Protein AF-A0A059X241-F1 (afdb_monomer)

Radius of gyration: 16.73 Å; Cα contacts (8 Å, |Δi|>4): 391; chains: 1; bounding box: 43×37×48 Å

Sequence (185 aa):
MFAQRPAVCEQPNTYVIDKLKPSVYLEFEQFGKADGWGSAKLGEVSQKPRIQKGKDVWLRLYNNSCWDIKFRTLSGYTHLVADPANPGGRKLAFDIPDGSGANIVYTAEEQDGKTVPWGGDSFSSSYLPSGRSLVFPVYREHLEKDRSIYVSFHYGWEEDKFSNNLAPDHHSFFWGYRLEEVKNK

pLDDT: mean 78.26, std 17.37, range [31.31, 97.5]

Foldseek 3Di:
DDDDDPVLQVDPPQALVDPVDDQKAKDWQDAADPPDAWPKFFAAPPDRDDGHHDGWTKMKIWRSGSFKKKFKWAPPFFDFDDDPVCNPDDDTAREAPHGGHTHGDKWKADPVRDTDDDDDPGMDMHIAHRNTMIMHIDGLVSQPPFMKMKTWIDTPSQVVPDDDPPGDIDIHMDTSVVVVVVVVD

Solvent-accessible surface area (backbone atoms only — not comparable to full-atom values): 10633 Å² total; per-residue (Å²): 133,82,75,82,68,79,68,67,55,74,45,99,79,45,32,55,76,49,89,91,51,62,51,52,40,51,43,84,70,50,67,15,47,70,86,56,94,61,68,14,31,29,32,61,83,87,52,81,78,94,67,54,84,46,79,19,37,28,34,31,43,38,26,31,24,60,49,36,33,35,30,42,22,46,50,91,56,62,49,82,36,81,24,84,94,36,88,86,49,96,52,70,32,28,48,66,54,86,67,36,33,52,40,67,50,62,47,30,26,43,80,87,68,48,72,53,95,77,85,83,92,58,69,38,61,32,54,45,51,48,53,37,32,38,35,32,67,42,62,43,80,49,33,42,90,64,7,25,35,31,37,55,40,41,53,62,80,50,70,86,73,46,77,84,87,68,57,79,86,42,73,28,63,44,54,24,66,60,56,59,63,60,74,76,108

Structure (mmCIF, N/CA/C/O backbone):
data_AF-A0A059X241-F1
#
_entry.id   AF-A0A059X241-F1
#
loop_
_atom_site.group_PDB
_atom_site.id
_atom_site.type_symbol
_atom_site.label_atom_id
_atom_site.label_alt_id
_atom_site.label_comp_id
_atom_site.label_asym_id
_atom_site.label_entity_id
_atom_site.label_seq_id
_atom_site.pdbx_PDB_ins_code
_atom_site.Cartn_x
_atom_site.Cartn_y
_atom_site.Cartn_z
_atom_site.occupancy
_atom_site.B_iso_or_equiv
_atom_site.auth_seq_id
_atom_site.auth_comp_id
_atom_site.auth_asym_id
_atom_site.auth_atom_id
_atom_site.pdbx_PDB_model_num
ATOM 1 N N . MET A 1 1 ? 12.748 7.341 -28.863 1.00 37.38 1 MET A N 1
ATOM 2 C CA . MET A 1 1 ? 13.444 6.520 -27.851 1.00 37.38 1 MET A CA 1
ATOM 3 C C . MET A 1 1 ? 12.451 5.439 -27.459 1.00 37.38 1 MET A C 1
ATOM 5 O O . MET A 1 1 ? 11.336 5.788 -27.105 1.00 37.38 1 MET A O 1
ATOM 9 N N . PHE A 1 2 ? 12.750 4.170 -27.736 1.00 31.31 2 PHE A N 1
ATOM 10 C CA . PHE A 1 2 ? 11.770 3.088 -27.615 1.00 31.31 2 PHE A CA 1
ATOM 11 C C . PHE A 1 2 ? 11.664 2.649 -26.154 1.00 31.31 2 PHE A C 1
ATOM 13 O O . PHE A 1 2 ? 12.639 2.136 -25.613 1.00 31.31 2 PHE A O 1
ATOM 20 N N . ALA A 1 3 ? 10.486 2.829 -25.552 1.00 42.78 3 ALA A N 1
ATOM 21 C CA . ALA A 1 3 ? 10.094 2.119 -24.341 1.00 42.78 3 ALA A CA 1
ATOM 22 C C . ALA A 1 3 ? 10.340 0.619 -24.570 1.00 42.78 3 ALA A C 1
ATOM 24 O O . ALA A 1 3 ? 9.836 0.050 -25.549 1.00 42.78 3 ALA A O 1
ATOM 25 N N . GLN A 1 4 ? 11.171 -0.009 -23.737 1.00 39.31 4 GLN A N 1
ATOM 26 C CA . GLN A 1 4 ? 11.396 -1.449 -23.819 1.00 39.31 4 GLN A CA 1
ATOM 27 C C . GLN A 1 4 ? 10.045 -2.173 -23.741 1.00 39.31 4 GLN A C 1
ATOM 29 O O . GLN A 1 4 ? 9.197 -1.891 -22.896 1.00 39.31 4 GLN A O 1
ATOM 34 N N . ARG A 1 5 ? 9.822 -3.061 -24.712 1.00 47.28 5 ARG A N 1
ATOM 35 C CA . ARG A 1 5 ? 8.579 -3.814 -24.902 1.00 47.28 5 ARG A CA 1
ATOM 36 C C . ARG A 1 5 ? 8.299 -4.791 -23.743 1.00 47.28 5 ARG A C 1
ATOM 38 O O . ARG A 1 5 ? 9.232 -5.163 -23.038 1.00 47.28 5 ARG A O 1
ATOM 45 N N . PRO A 1 6 ? 7.058 -5.322 -23.660 1.00 49.88 6 PRO A N 1
ATOM 46 C CA . PRO A 1 6 ? 6.576 -6.287 -22.663 1.00 49.88 6 PRO A CA 1
ATOM 47 C C . PRO A 1 6 ? 7.359 -7.604 -22.469 1.00 49.88 6 PRO A C 1
ATOM 49 O O . PRO A 1 6 ? 6.947 -8.441 -21.673 1.00 49.88 6 PRO A O 1
ATOM 52 N N . ALA A 1 7 ? 8.458 -7.816 -23.198 1.00 50.62 7 ALA A N 1
ATOM 53 C CA . ALA A 1 7 ? 9.152 -9.098 -23.337 1.00 50.62 7 ALA A CA 1
ATOM 54 C C . ALA A 1 7 ? 9.745 -9.644 -22.026 1.00 50.62 7 ALA A C 1
ATOM 56 O O . ALA A 1 7 ? 10.129 -10.809 -21.966 1.00 50.62 7 ALA A O 1
ATOM 57 N N . VAL A 1 8 ? 9.816 -8.826 -20.971 1.00 55.19 8 VAL A N 1
ATOM 58 C CA . VAL A 1 8 ? 10.299 -9.270 -19.662 1.00 55.19 8 VAL A CA 1
ATOM 59 C C . VAL A 1 8 ? 9.340 -10.296 -19.056 1.00 55.19 8 VAL A C 1
ATOM 61 O O . VAL A 1 8 ? 9.825 -11.295 -18.559 1.00 55.19 8 VAL A O 1
ATOM 64 N N . CYS A 1 9 ? 8.017 -10.155 -19.192 1.00 58.84 9 CYS A N 1
ATOM 65 C CA . CYS A 1 9 ? 7.031 -11.063 -18.574 1.00 58.84 9 CYS A CA 1
ATOM 66 C C . CYS A 1 9 ? 6.922 -12.461 -19.208 1.00 58.84 9 CYS A C 1
ATOM 68 O O . CYS A 1 9 ? 6.156 -13.291 -18.723 1.00 58.84 9 CYS A O 1
ATOM 70 N N . GLU A 1 10 ? 7.618 -12.710 -20.317 1.00 58.00 10 GLU A N 1
ATOM 71 C CA . GLU A 1 10 ? 7.565 -13.989 -21.038 1.00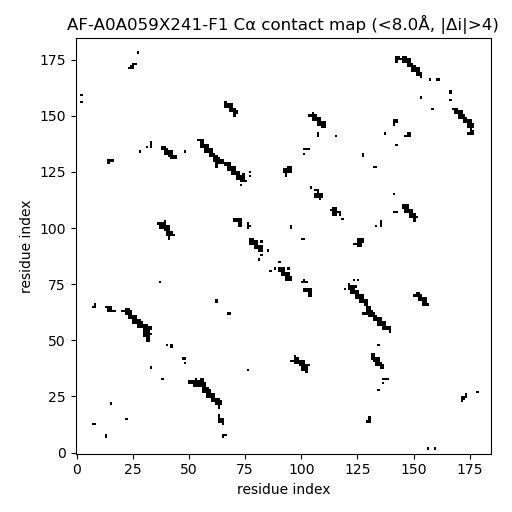 58.00 10 GLU A CA 1
ATOM 72 C C . GLU A 1 10 ? 8.689 -14.947 -20.617 1.00 58.00 10 GLU A C 1
ATOM 74 O O . GLU A 1 10 ? 8.739 -16.088 -21.079 1.00 58.00 10 GLU A O 1
ATOM 79 N N . GLN A 1 11 ? 9.594 -14.523 -19.727 1.00 61.12 11 GLN A N 1
ATOM 80 C CA . GLN A 1 11 ? 10.629 -15.415 -19.214 1.00 61.12 11 GLN A CA 1
ATOM 81 C C . GLN A 1 11 ? 10.072 -16.315 -18.096 1.00 61.12 11 GLN A C 1
ATOM 83 O O . GLN A 1 11 ? 9.393 -15.831 -17.197 1.00 61.12 11 GLN A O 1
ATOM 88 N N . PRO A 1 12 ? 10.396 -17.620 -18.071 1.00 50.72 12 PRO A N 1
ATOM 89 C CA . PRO A 1 12 ? 9.793 -18.602 -17.159 1.00 50.72 12 PRO A CA 1
ATOM 90 C C . PRO A 1 12 ? 10.032 -18.376 -15.648 1.00 50.72 12 PRO A C 1
ATOM 92 O O . PRO A 1 12 ? 9.528 -19.152 -14.843 1.00 50.72 12 PRO A O 1
ATOM 95 N N . ASN A 1 13 ? 10.731 -17.305 -15.253 1.00 53.06 13 ASN A N 1
ATOM 96 C CA . ASN A 1 13 ? 10.989 -16.912 -13.863 1.00 53.06 13 ASN A CA 1
ATOM 97 C C . ASN A 1 13 ? 10.401 -15.538 -13.484 1.00 53.06 13 ASN A C 1
ATOM 99 O O . ASN A 1 13 ? 10.795 -14.960 -12.473 1.00 53.06 13 ASN A O 1
ATOM 103 N N . THR A 1 14 ? 9.477 -14.977 -14.268 1.00 55.38 14 THR A N 1
ATOM 104 C CA . THR A 1 14 ? 8.952 -13.626 -14.015 1.00 55.38 14 THR A CA 1
ATOM 105 C C . THR A 1 14 ? 7.817 -13.607 -13.001 1.00 55.38 14 THR A C 1
ATOM 107 O O . THR A 1 14 ? 6.640 -13.652 -13.342 1.00 55.38 14 THR A O 1
ATOM 110 N N . TYR A 1 15 ? 8.243 -13.601 -11.739 1.00 61.50 15 TYR A N 1
ATOM 111 C CA . TYR A 1 15 ? 7.673 -13.066 -10.494 1.00 61.50 15 TYR A CA 1
ATOM 112 C C . TYR A 1 15 ? 6.163 -12.790 -10.384 1.00 61.50 15 TYR A C 1
ATOM 114 O O . TYR A 1 15 ? 5.751 -11.791 -9.797 1.00 61.50 15 TYR A O 1
ATOM 122 N N . VAL A 1 16 ? 5.324 -13.725 -10.827 1.00 68.06 16 VAL A N 1
ATOM 123 C CA . VAL A 1 16 ? 4.046 -13.948 -10.143 1.00 68.06 16 VAL A CA 1
ATOM 124 C C . VAL A 1 16 ? 4.370 -14.742 -8.877 1.00 68.06 16 VAL A C 1
ATOM 126 O O . VAL A 1 16 ? 4.593 -15.950 -8.939 1.00 68.06 16 VAL A O 1
ATOM 129 N N . ILE A 1 17 ? 4.464 -14.037 -7.749 1.00 69.88 17 ILE A N 1
ATOM 130 C CA . ILE A 1 17 ? 4.669 -14.594 -6.405 1.00 69.88 17 ILE A CA 1
ATOM 131 C C . ILE A 1 17 ? 3.548 -15.595 -6.086 1.00 69.88 17 ILE A C 1
ATOM 133 O O . ILE A 1 17 ? 3.817 -16.702 -5.627 1.00 69.88 17 ILE A O 1
ATOM 137 N N . ASP A 1 18 ? 2.298 -15.219 -6.367 1.00 82.94 18 ASP A N 1
ATOM 138 C CA . ASP A 1 18 ? 1.110 -16.037 -6.129 1.00 82.94 18 ASP A CA 1
ATOM 139 C C . ASP A 1 18 ? 0.083 -15.844 -7.256 1.00 82.94 18 ASP A C 1
ATOM 141 O O . ASP A 1 18 ? -0.462 -14.757 -7.455 1.00 82.94 18 ASP A O 1
ATOM 145 N N . LYS A 1 19 ? -0.210 -16.920 -7.996 1.00 87.00 19 LYS A N 1
ATOM 146 C CA . LYS A 1 19 ? -1.154 -16.905 -9.129 1.00 87.00 19 LYS A CA 1
ATOM 147 C C . LYS A 1 19 ? -2.611 -16.704 -8.707 1.00 87.00 19 LYS A C 1
ATOM 149 O O . LYS A 1 19 ? -3.451 -16.437 -9.561 1.00 87.00 19 LYS A O 1
ATOM 154 N N . LEU A 1 20 ? -2.921 -16.868 -7.422 1.00 92.25 20 LEU A N 1
ATOM 155 C CA . LEU A 1 20 ? -4.262 -16.685 -6.867 1.00 92.25 20 LEU A CA 1
ATOM 156 C C . LEU A 1 20 ? -4.492 -15.261 -6.350 1.00 92.25 20 LEU A C 1
ATOM 158 O O . LEU A 1 20 ? -5.603 -14.932 -5.931 1.00 92.25 20 LEU A O 1
ATOM 162 N N . LYS A 1 21 ? -3.458 -14.415 -6.358 1.00 92.81 21 LYS A N 1
ATOM 163 C CA . LYS A 1 21 ? -3.529 -13.035 -5.880 1.00 92.81 21 LYS A CA 1
ATOM 164 C C . LYS A 1 21 ? -3.545 -12.049 -7.055 1.00 92.81 21 LYS A C 1
ATOM 166 O O . LYS A 1 21 ? -3.015 -12.357 -8.123 1.00 92.81 21 LYS A O 1
ATOM 171 N N . PRO A 1 22 ? -4.121 -10.846 -6.873 1.00 95.00 22 PRO A N 1
ATOM 172 C CA . PRO A 1 22 ? -4.034 -9.776 -7.866 1.00 95.00 22 PRO A CA 1
ATOM 173 C C . PRO A 1 22 ? -2.584 -9.385 -8.189 1.00 95.00 22 PRO A C 1
ATOM 175 O O . PRO A 1 22 ? -1.669 -9.689 -7.426 1.00 95.00 22 PRO A O 1
ATOM 178 N N . SER A 1 23 ? -2.379 -8.651 -9.285 1.00 94.06 23 SER A N 1
ATOM 179 C CA . SER A 1 23 ? -1.057 -8.148 -9.696 1.00 94.06 23 SER A CA 1
ATOM 180 C C . SER A 1 23 ? -0.412 -7.231 -8.657 1.00 94.06 23 SER A C 1
ATOM 182 O O . SER A 1 23 ? 0.795 -7.266 -8.457 1.00 94.06 23 SER A O 1
ATOM 184 N N . VAL A 1 24 ? -1.215 -6.418 -7.975 1.00 95.44 24 VAL A N 1
ATOM 185 C CA . VAL A 1 24 ? -0.791 -5.591 -6.846 1.00 95.44 24 VAL A CA 1
ATOM 186 C C . VAL A 1 24 ? -1.866 -5.710 -5.784 1.00 95.44 24 VAL A C 1
ATOM 188 O O . VAL A 1 24 ? -3.050 -5.565 -6.089 1.00 95.44 24 VAL A O 1
ATOM 191 N N . TYR A 1 25 ? -1.479 -6.016 -4.551 1.00 96.69 25 TYR A N 1
ATOM 192 C CA . TYR A 1 25 ? -2.439 -6.209 -3.468 1.00 96.69 25 TYR A CA 1
ATOM 193 C C . TYR A 1 25 ? -1.872 -5.781 -2.118 1.00 96.69 25 TYR A C 1
ATOM 195 O O . TYR A 1 25 ? -0.658 -5.703 -1.923 1.00 96.69 25 TYR A O 1
ATOM 203 N N . LEU A 1 26 ? -2.781 -5.489 -1.193 1.00 96.56 26 LEU A N 1
ATOM 204 C CA . LEU A 1 26 ? -2.482 -5.215 0.205 1.00 96.56 26 LEU A CA 1
ATOM 205 C C . LEU A 1 26 ? -2.863 -6.412 1.070 1.00 96.56 26 LEU A C 1
ATOM 207 O O . LEU A 1 26 ? -3.903 -7.043 0.864 1.00 96.56 26 LEU A O 1
ATOM 211 N N . GLU A 1 27 ? -2.048 -6.688 2.079 1.00 95.50 27 GLU A N 1
ATOM 212 C CA . GLU A 1 27 ? -2.315 -7.726 3.069 1.00 95.50 27 GLU A CA 1
ATOM 213 C C . GLU A 1 27 ? -1.987 -7.236 4.477 1.00 95.50 27 GLU A C 1
ATOM 215 O O . GLU A 1 27 ? -1.134 -6.369 4.668 1.00 95.50 27 GLU A O 1
ATOM 220 N N . PHE A 1 28 ? -2.679 -7.796 5.467 1.00 95.19 28 PHE A N 1
ATOM 221 C CA . PHE A 1 28 ? -2.379 -7.545 6.868 1.00 95.19 28 PHE A CA 1
ATOM 222 C C . PHE A 1 28 ? -1.075 -8.244 7.261 1.00 95.19 28 PHE A C 1
ATOM 224 O O . PHE A 1 28 ? -0.940 -9.451 7.070 1.00 95.19 28 PHE A O 1
ATOM 231 N N . GLU A 1 29 ? -0.144 -7.498 7.853 1.00 92.81 29 GLU A N 1
ATOM 232 C CA . GLU A 1 29 ? 1.117 -8.042 8.357 1.00 92.81 29 GLU A CA 1
ATOM 233 C C . GLU A 1 29 ? 1.012 -8.372 9.852 1.00 92.81 29 GLU A C 1
ATOM 235 O O . GLU A 1 29 ? 1.183 -9.525 10.254 1.00 92.81 29 GLU A O 1
ATOM 240 N N . GLN A 1 30 ? 0.762 -7.351 10.683 1.00 93.81 30 GLN A N 1
ATOM 241 C CA . GLN A 1 30 ? 0.618 -7.463 12.139 1.00 93.81 30 GLN A CA 1
ATOM 242 C C . GLN A 1 30 ? 0.087 -6.167 12.770 1.00 93.81 30 GLN A C 1
ATOM 244 O O . GLN A 1 30 ? 0.035 -5.117 12.130 1.00 93.81 30 GLN A O 1
ATOM 249 N N . PHE A 1 31 ? -0.268 -6.226 14.056 1.00 94.06 31 PHE A N 1
ATOM 250 C CA . PHE A 1 31 ? -0.494 -5.028 14.866 1.00 94.06 31 PHE A CA 1
ATOM 251 C C . PHE A 1 31 ? 0.826 -4.485 15.416 1.00 94.06 31 PHE A C 1
ATOM 253 O O . PHE A 1 31 ? 1.734 -5.245 15.762 1.00 94.06 31 PHE A O 1
ATOM 260 N N . GLY A 1 32 ? 0.920 -3.166 15.543 1.00 92.62 32 GLY A N 1
ATOM 261 C CA . GLY A 1 32 ? 2.126 -2.504 16.016 1.00 92.62 32 GLY A CA 1
ATOM 262 C C . GLY A 1 32 ? 1.913 -1.039 16.350 1.00 92.62 32 GLY A C 1
ATOM 263 O O . GLY A 1 32 ? 0.825 -0.506 16.185 1.00 92.62 32 GLY A O 1
ATOM 264 N N . LYS A 1 33 ? 2.939 -0.374 16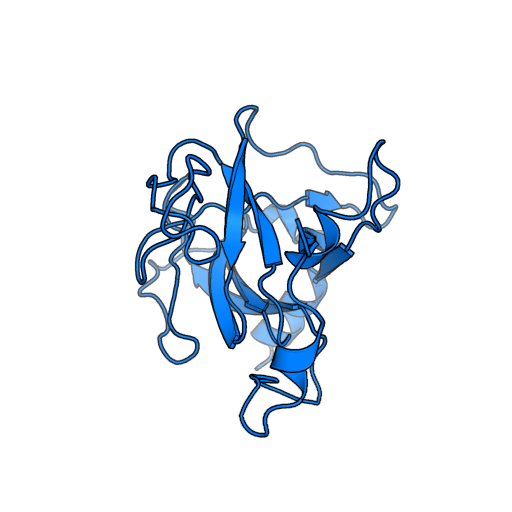.868 1.00 90.00 33 LYS A N 1
ATOM 265 C CA . LYS A 1 33 ? 2.920 1.075 17.082 1.00 90.00 33 LYS A CA 1
ATOM 266 C C . LYS A 1 33 ? 3.342 1.764 15.789 1.00 90.00 33 LYS A C 1
ATOM 268 O O . LYS A 1 33 ? 4.422 1.460 15.293 1.00 90.00 33 LYS A O 1
ATOM 273 N N . ALA A 1 34 ? 2.528 2.683 15.275 1.00 83.38 34 ALA A N 1
ATOM 274 C CA . ALA A 1 34 ? 2.970 3.635 14.266 1.00 83.38 34 ALA A CA 1
ATOM 275 C C . ALA A 1 34 ? 3.846 4.690 14.964 1.00 83.38 34 ALA A C 1
ATOM 277 O O . ALA A 1 34 ? 3.366 5.600 15.634 1.00 83.38 34 ALA A O 1
ATOM 278 N N . ASP A 1 35 ? 5.159 4.543 14.874 1.00 69.94 35 ASP A N 1
ATOM 279 C CA . ASP A 1 35 ? 6.188 5.398 15.483 1.00 69.94 35 ASP A CA 1
ATOM 280 C C . ASP A 1 35 ? 6.413 6.732 14.743 1.00 69.94 35 ASP A C 1
ATOM 282 O O . ASP A 1 35 ? 7.454 7.367 14.886 1.00 69.94 35 ASP A O 1
ATOM 286 N N . GLY A 1 36 ? 5.392 7.213 14.031 1.00 65.00 36 GLY A N 1
ATOM 287 C CA . GLY A 1 36 ? 5.428 8.452 13.261 1.00 65.00 36 GLY A CA 1
ATOM 288 C C . GLY A 1 36 ? 5.836 8.234 11.807 1.00 65.00 36 GLY A C 1
ATOM 289 O O . GLY A 1 36 ? 5.882 7.115 11.299 1.00 65.00 36 GLY A O 1
ATOM 290 N N . TRP A 1 37 ? 6.073 9.339 11.107 1.00 58.25 37 TRP A N 1
ATOM 291 C CA . TRP A 1 37 ? 6.417 9.328 9.693 1.00 58.25 37 TRP A CA 1
ATOM 292 C C . TRP A 1 37 ? 7.868 8.824 9.615 1.00 58.25 37 TRP A C 1
ATOM 294 O O . TRP A 1 37 ? 8.749 9.406 10.240 1.00 58.25 37 TRP A O 1
ATOM 304 N N . GLY A 1 38 ? 8.129 7.705 8.932 1.00 54.72 38 GLY A N 1
ATOM 305 C CA . GLY A 1 38 ? 9.488 7.180 8.708 1.00 54.72 38 GLY A CA 1
ATOM 306 C C . GLY A 1 38 ? 9.717 5.715 9.070 1.00 54.72 38 GLY A C 1
ATOM 307 O O . GLY A 1 38 ? 10.833 5.234 8.898 1.00 54.72 38 GLY A O 1
ATOM 308 N N . SER A 1 39 ? 8.706 5.000 9.562 1.00 56.03 39 SER A N 1
ATOM 309 C CA . SER A 1 39 ? 8.903 3.647 10.088 1.00 56.03 39 SER A CA 1
ATOM 310 C C . SER A 1 39 ? 8.450 2.504 9.200 1.00 56.03 39 SER A C 1
ATOM 312 O O . SER A 1 39 ? 8.701 1.341 9.527 1.00 56.03 39 SER A O 1
ATO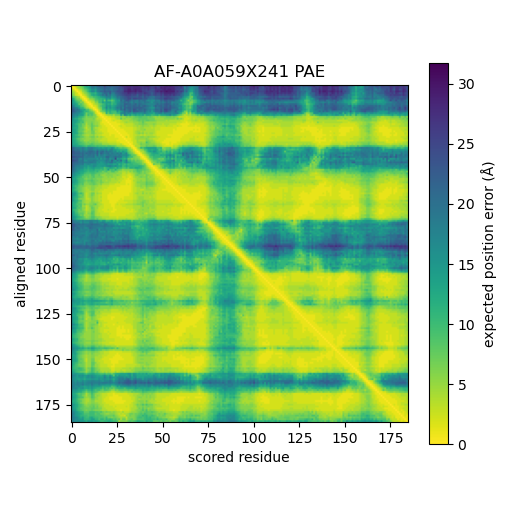M 314 N N . ALA A 1 40 ? 7.841 2.813 8.056 1.00 58.41 40 ALA A N 1
ATOM 315 C CA . ALA A 1 40 ? 7.713 1.839 6.986 1.00 58.41 40 ALA A CA 1
ATOM 316 C C . ALA A 1 40 ? 9.083 1.209 6.698 1.00 58.41 40 ALA A C 1
ATOM 318 O O . ALA A 1 40 ? 10.108 1.833 6.944 1.00 58.41 40 ALA A O 1
ATOM 319 N N . LYS A 1 41 ? 9.121 -0.034 6.231 1.00 62.06 41 LYS A N 1
ATOM 320 C CA . LYS A 1 41 ? 10.369 -0.733 5.908 1.00 62.06 41 LYS A CA 1
ATOM 321 C C . LYS A 1 41 ? 10.151 -1.529 4.641 1.00 62.06 41 LYS A C 1
ATOM 323 O O . LYS A 1 41 ? 9.228 -2.348 4.585 1.00 62.06 41 LYS A O 1
ATOM 328 N N . LEU A 1 42 ? 11.001 -1.317 3.642 1.00 60.56 42 LEU A N 1
ATOM 329 C CA . LEU A 1 42 ? 11.098 -2.257 2.541 1.00 60.56 42 LEU A CA 1
ATOM 330 C C . LEU A 1 42 ? 11.645 -3.562 3.105 1.00 60.56 42 LEU A C 1
ATOM 332 O O . LEU A 1 42 ? 12.716 -3.598 3.712 1.00 60.56 42 LEU A O 1
ATOM 336 N N . GLY A 1 43 ? 10.851 -4.613 2.975 1.00 55.16 43 GLY A N 1
ATOM 337 C CA . GLY A 1 43 ? 11.201 -5.934 3.455 1.00 55.16 43 GLY A CA 1
ATOM 338 C C . GLY A 1 43 ? 11.319 -6.874 2.276 1.00 55.16 43 GLY A C 1
ATOM 339 O O . GLY A 1 43 ? 10.502 -6.840 1.354 1.00 55.16 43 GLY A O 1
ATOM 340 N N . GLU A 1 44 ? 12.282 -7.787 2.345 1.00 59.66 44 GLU A N 1
ATOM 341 C CA . GLU A 1 44 ? 12.155 -9.022 1.586 1.00 59.66 44 GLU A CA 1
ATOM 342 C C . GLU A 1 44 ? 10.796 -9.660 1.909 1.00 59.66 44 GLU A C 1
ATOM 344 O O . GLU A 1 44 ? 10.323 -9.611 3.050 1.00 59.66 44 GLU A O 1
ATOM 349 N N . VAL A 1 45 ? 10.160 -10.262 0.903 1.00 61.22 45 VAL A N 1
ATOM 350 C CA . VAL A 1 45 ? 8.868 -10.954 1.055 1.00 61.22 45 VAL A CA 1
ATOM 351 C C . VAL A 1 45 ? 8.914 -11.969 2.210 1.00 61.22 45 VAL A C 1
ATOM 353 O O . VAL A 1 45 ? 7.931 -12.159 2.917 1.00 61.22 45 VAL A O 1
ATOM 356 N N . SER A 1 46 ? 10.079 -12.574 2.447 1.00 63.22 46 SER A N 1
ATOM 357 C CA . SER A 1 46 ? 10.320 -13.582 3.480 1.00 63.22 46 SER A CA 1
ATOM 358 C C . SER A 1 46 ? 10.602 -13.023 4.881 1.00 63.22 46 SER A C 1
ATOM 360 O O . SER A 1 46 ? 10.506 -13.775 5.853 1.00 63.22 46 SER A O 1
ATOM 362 N N . GLN A 1 47 ? 10.951 -11.739 5.029 1.00 69.56 47 GLN A N 1
ATOM 363 C CA . GLN A 1 47 ? 11.365 -11.175 6.316 1.00 69.56 47 GLN A CA 1
ATOM 364 C C . GLN A 1 47 ? 10.266 -10.306 6.935 1.00 69.56 47 GLN A C 1
ATOM 366 O O . GLN A 1 47 ? 9.820 -9.301 6.372 1.00 69.56 47 GLN A O 1
ATOM 371 N N . LYS A 1 48 ? 9.846 -10.680 8.148 1.00 76.88 48 LYS A N 1
ATOM 372 C CA . LYS A 1 48 ? 8.931 -9.866 8.951 1.00 76.88 48 LYS A CA 1
ATOM 373 C C . LYS A 1 48 ? 9.703 -8.747 9.650 1.00 76.88 48 LYS A C 1
ATOM 375 O O . LYS A 1 48 ? 10.659 -9.036 10.378 1.00 76.88 48 LYS A O 1
ATOM 380 N N . PRO A 1 49 ? 9.305 -7.475 9.491 1.00 77.38 49 PRO A N 1
ATOM 381 C CA . PRO A 1 49 ? 9.959 -6.390 10.201 1.00 77.38 49 PRO A CA 1
ATOM 382 C C . PRO A 1 49 ? 9.734 -6.518 11.714 1.00 77.38 49 PRO A C 1
ATOM 384 O O . PRO A 1 49 ? 8.647 -6.858 12.189 1.00 77.38 49 PRO A O 1
ATOM 387 N N . ARG A 1 50 ? 10.769 -6.194 12.497 1.00 83.56 50 ARG A N 1
ATOM 388 C CA . ARG A 1 50 ? 10.632 -6.011 13.949 1.00 83.56 50 ARG A CA 1
ATOM 389 C C . ARG A 1 50 ? 9.854 -4.724 14.204 1.00 83.56 50 ARG A C 1
ATOM 391 O O . ARG A 1 50 ? 10.414 -3.634 14.070 1.00 83.56 50 ARG A O 1
ATOM 398 N N . ILE A 1 51 ? 8.579 -4.872 14.545 1.00 85.56 51 ILE A N 1
ATOM 399 C CA . ILE A 1 51 ? 7.656 -3.776 14.839 1.00 85.56 51 ILE A CA 1
ATOM 400 C C . ILE A 1 51 ? 7.392 -3.753 16.347 1.00 85.56 51 ILE A C 1
ATOM 402 O O . ILE A 1 51 ? 7.197 -4.794 16.977 1.00 85.56 51 ILE A O 1
ATOM 406 N N . GLN A 1 52 ? 7.413 -2.560 16.940 1.00 88.75 52 GLN A N 1
ATOM 407 C CA . GLN A 1 52 ? 7.094 -2.389 18.356 1.00 88.75 52 GLN A CA 1
ATOM 408 C C . GLN A 1 52 ? 5.614 -2.693 18.601 1.00 88.75 52 GLN A C 1
ATOM 410 O O . GLN A 1 52 ? 4.764 -2.324 17.793 1.00 88.75 52 GLN A O 1
ATOM 415 N N . LYS A 1 53 ? 5.288 -3.325 19.733 1.00 92.56 53 LYS A N 1
ATOM 416 C CA . LYS A 1 53 ? 3.892 -3.597 20.100 1.00 92.56 53 LYS A CA 1
ATOM 417 C C . LYS A 1 53 ? 3.083 -2.297 20.151 1.00 92.56 53 LYS A C 1
ATOM 419 O O . LYS A 1 53 ? 3.521 -1.309 20.736 1.00 92.56 53 LYS A O 1
ATOM 424 N N . GLY A 1 54 ? 1.888 -2.331 19.577 1.00 94.38 54 GLY A N 1
ATOM 425 C CA . GLY A 1 54 ? 0.943 -1.220 19.559 1.00 94.38 54 GLY A CA 1
ATOM 426 C C . GLY A 1 54 ? -0.393 -1.653 18.966 1.00 94.38 54 GLY A C 1
ATOM 427 O O . GLY A 1 54 ? -0.615 -2.845 18.748 1.00 94.38 54 GLY A O 1
ATOM 428 N N . LYS A 1 55 ? -1.292 -0.689 18.764 1.00 94.56 55 LYS A N 1
ATOM 429 C CA . LYS A 1 55 ? -2.667 -0.939 18.308 1.00 94.56 55 LYS A CA 1
ATOM 430 C C . LYS A 1 55 ? -2.888 -0.657 16.823 1.00 94.56 55 LYS A C 1
ATOM 432 O O . LYS A 1 55 ? -3.949 -1.016 16.322 1.00 94.56 55 LYS A O 1
ATOM 437 N N . ASP A 1 56 ? -1.939 -0.001 16.169 1.00 93.94 56 ASP A N 1
ATOM 438 C CA . ASP A 1 56 ? -2.026 0.378 14.763 1.00 93.94 56 ASP A CA 1
ATOM 439 C C . ASP A 1 56 ? -1.816 -0.839 13.872 1.00 93.94 56 ASP A C 1
ATOM 441 O O . ASP A 1 56 ? -1.375 -1.906 14.316 1.00 93.94 56 ASP A O 1
ATOM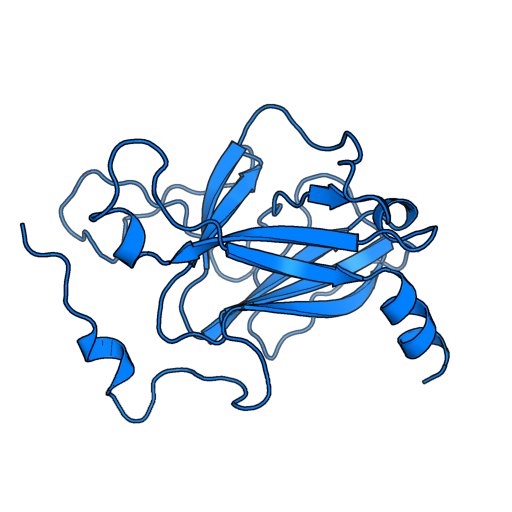 445 N N . VAL A 1 57 ? -2.173 -0.684 12.606 1.00 93.88 57 VAL A N 1
ATOM 446 C CA . VAL A 1 57 ? -2.175 -1.771 11.638 1.00 93.88 57 VAL A CA 1
ATOM 447 C C . VAL A 1 57 ? -0.951 -1.633 10.759 1.00 93.88 57 VAL A C 1
ATOM 449 O O . VAL A 1 57 ? -0.683 -0.562 10.234 1.00 93.88 57 VAL A O 1
ATOM 452 N N . TRP A 1 58 ? -0.207 -2.712 10.568 1.00 93.31 58 TRP A N 1
ATOM 453 C CA . TRP A 1 58 ? 0.842 -2.757 9.561 1.00 93.31 58 TRP A CA 1
ATOM 454 C C . TRP A 1 58 ? 0.346 -3.570 8.382 1.00 93.31 58 TRP A C 1
ATOM 456 O O . TRP A 1 58 ? -0.094 -4.711 8.545 1.00 93.31 58 TRP A O 1
ATOM 466 N N . LEU A 1 59 ? 0.399 -2.958 7.204 1.00 93.88 59 LEU A N 1
ATOM 467 C CA . LEU A 1 59 ? 0.025 -3.583 5.947 1.00 93.88 59 LEU A CA 1
ATOM 468 C C . LEU A 1 59 ? 1.263 -3.800 5.090 1.00 93.88 59 LEU A C 1
ATOM 470 O O . LEU A 1 59 ? 2.248 -3.067 5.195 1.00 93.88 59 LEU A O 1
ATOM 474 N N . ARG A 1 60 ? 1.188 -4.795 4.214 1.00 93.19 60 ARG A N 1
ATOM 475 C CA . ARG A 1 60 ? 2.199 -5.077 3.203 1.00 93.19 60 ARG A CA 1
ATOM 476 C C . ARG A 1 60 ? 1.606 -4.883 1.815 1.00 93.19 60 ARG A C 1
ATOM 478 O O . ARG A 1 60 ? 0.611 -5.517 1.473 1.00 93.19 60 ARG A O 1
ATOM 485 N N . LEU A 1 61 ? 2.225 -4.007 1.031 1.00 94.31 61 LEU A N 1
ATOM 486 C CA . LEU A 1 61 ? 1.975 -3.843 -0.396 1.00 94.31 61 LEU A CA 1
ATOM 487 C C . LEU A 1 61 ? 2.856 -4.823 -1.160 1.00 94.31 61 LEU A C 1
ATOM 489 O O . LEU A 1 61 ? 4.079 -4.753 -1.060 1.00 94.31 61 LEU A O 1
ATOM 493 N N . TYR A 1 62 ? 2.241 -5.711 -1.927 1.00 93.38 62 TYR A N 1
ATOM 494 C CA . TYR A 1 62 ? 2.936 -6.647 -2.801 1.00 93.38 62 TYR A CA 1
ATOM 495 C C . TYR A 1 62 ? 2.851 -6.186 -4.247 1.00 93.38 62 TYR A C 1
ATOM 497 O O . TYR A 1 62 ? 1.761 -5.883 -4.732 1.00 93.38 62 TYR A O 1
ATOM 505 N N . ASN A 1 63 ? 3.985 -6.215 -4.945 1.00 92.38 63 ASN A N 1
ATOM 506 C CA . ASN A 1 63 ? 4.022 -6.181 -6.398 1.00 92.38 63 ASN A CA 1
ATOM 507 C C . ASN A 1 63 ? 4.189 -7.614 -6.922 1.00 92.38 63 ASN A C 1
ATOM 509 O O . ASN A 1 63 ? 5.295 -8.127 -7.071 1.00 92.38 63 ASN A O 1
ATOM 513 N N . ASN A 1 64 ? 3.058 -8.261 -7.172 1.00 92.81 64 ASN A N 1
ATOM 514 C CA . ASN A 1 64 ? 2.932 -9.614 -7.714 1.00 92.81 64 ASN A CA 1
ATOM 515 C C . ASN A 1 64 ? 2.893 -9.621 -9.256 1.00 92.81 64 ASN A C 1
ATOM 517 O O . ASN A 1 64 ? 2.485 -10.598 -9.884 1.00 92.81 64 ASN A O 1
ATOM 521 N N . SER A 1 65 ? 3.257 -8.498 -9.873 1.00 90.69 65 SER A N 1
ATOM 522 C CA . SER A 1 65 ? 3.328 -8.344 -11.316 1.00 90.69 65 SER A CA 1
ATOM 523 C C . SER A 1 65 ? 4.768 -8.486 -11.799 1.00 90.69 65 SER A C 1
ATOM 525 O O . SER A 1 65 ? 5.719 -8.318 -11.038 1.00 90.69 65 SER A O 1
ATOM 527 N N . CYS A 1 66 ? 4.934 -8.738 -13.093 1.00 87.69 66 CYS A N 1
ATOM 528 C CA . CYS A 1 66 ? 6.228 -8.735 -13.778 1.00 87.69 66 CYS A CA 1
ATOM 529 C C . CYS A 1 66 ? 6.750 -7.319 -14.112 1.00 87.69 66 CYS A C 1
ATOM 531 O O . CYS A 1 66 ? 7.769 -7.187 -14.787 1.00 87.69 66 CYS A O 1
ATOM 533 N N . TRP A 1 67 ? 6.050 -6.270 -13.669 1.00 86.94 67 TRP A N 1
ATOM 534 C CA . TRP A 1 67 ? 6.371 -4.869 -13.925 1.00 86.94 67 TRP A CA 1
ATOM 535 C C . TRP A 1 67 ? 6.702 -4.154 -12.629 1.00 86.94 67 TRP A C 1
ATOM 537 O O . TRP A 1 67 ? 6.086 -4.420 -11.603 1.00 86.94 67 TRP A O 1
ATOM 547 N N . ASP A 1 68 ? 7.604 -3.184 -12.681 1.00 87.69 68 ASP A N 1
ATOM 548 C CA . ASP A 1 68 ? 7.772 -2.253 -11.571 1.00 87.69 68 ASP A CA 1
ATOM 549 C C . ASP A 1 68 ? 6.527 -1.373 -11.455 1.00 87.69 68 ASP A C 1
ATOM 551 O O . ASP A 1 68 ? 5.917 -0.997 -12.465 1.00 87.69 68 ASP A O 1
ATOM 555 N N . ILE A 1 69 ? 6.156 -1.031 -10.224 1.00 90.38 69 ILE A N 1
ATOM 556 C CA . ILE A 1 69 ? 5.073 -0.084 -9.968 1.00 90.38 69 ILE A CA 1
ATOM 557 C C . ILE A 1 69 ? 5.624 1.188 -9.351 1.00 90.38 69 ILE A C 1
ATOM 559 O O . ILE A 1 69 ? 6.510 1.154 -8.501 1.00 90.38 69 ILE A O 1
ATOM 563 N N . LYS A 1 70 ? 5.069 2.317 -9.764 1.00 90.19 70 LYS A N 1
ATOM 564 C CA . LYS A 1 70 ? 5.320 3.634 -9.204 1.00 90.19 70 LYS A CA 1
ATOM 565 C C . LYS A 1 70 ? 4.156 4.017 -8.307 1.00 90.19 70 LYS A C 1
ATOM 567 O O . LYS A 1 70 ? 3.005 3.927 -8.720 1.00 90.19 70 LYS A O 1
ATOM 572 N N . PHE A 1 71 ? 4.443 4.488 -7.106 1.00 90.69 71 PHE A N 1
ATOM 573 C CA . PHE A 1 71 ? 3.434 4.924 -6.142 1.00 90.69 71 PHE A CA 1
ATOM 574 C C . PHE A 1 71 ? 3.923 6.164 -5.397 1.00 90.69 71 PHE A C 1
ATOM 576 O O . PHE A 1 71 ? 5.106 6.513 -5.429 1.00 90.69 71 PHE A O 1
ATOM 583 N N . ARG A 1 72 ? 3.000 6.870 -4.743 1.00 89.38 72 ARG A N 1
ATOM 584 C CA . ARG A 1 72 ? 3.332 8.094 -4.010 1.00 89.38 72 ARG A CA 1
ATOM 585 C C . ARG A 1 72 ? 3.905 7.768 -2.636 1.00 89.38 72 ARG A C 1
ATOM 587 O O . ARG A 1 72 ? 3.377 6.929 -1.906 1.00 89.38 72 ARG A O 1
ATOM 594 N N . THR A 1 73 ? 4.955 8.489 -2.270 1.00 87.12 73 THR A N 1
ATOM 595 C CA . THR A 1 73 ? 5.592 8.435 -0.952 1.00 87.12 73 THR A CA 1
ATOM 596 C C . THR A 1 73 ? 5.716 9.834 -0.364 1.00 87.12 73 THR A C 1
ATOM 598 O O . THR A 1 73 ? 5.655 10.828 -1.084 1.00 87.12 73 THR A O 1
ATOM 601 N N . LEU A 1 74 ? 5.863 9.954 0.953 1.00 82.25 74 LEU A N 1
ATOM 602 C CA . LEU A 1 74 ? 6.147 11.253 1.574 1.00 82.25 74 LEU A CA 1
ATOM 603 C C . LEU A 1 74 ? 7.604 11.665 1.295 1.00 82.25 74 LEU A C 1
ATOM 605 O O . LEU A 1 74 ? 8.527 10.878 1.510 1.00 82.25 74 LEU A O 1
ATOM 609 N N . SER A 1 75 ? 7.807 12.909 0.842 1.00 65.81 75 SER A N 1
ATOM 610 C CA . SER A 1 75 ? 9.064 13.398 0.236 1.00 65.81 75 SER A CA 1
ATOM 611 C C . SER A 1 75 ? 10.292 13.406 1.161 1.00 65.81 75 SER A C 1
ATOM 613 O O . SER A 1 75 ? 11.411 13.574 0.681 1.00 65.81 75 SER A O 1
ATOM 615 N N . GLY A 1 76 ? 10.120 13.234 2.474 1.00 62.22 76 GLY A N 1
ATOM 616 C CA . GLY A 1 76 ? 11.211 13.331 3.452 1.00 62.22 76 GLY A CA 1
ATOM 617 C C . GLY A 1 76 ? 12.154 12.123 3.537 1.00 62.22 76 GLY A C 1
ATOM 618 O O . GLY A 1 76 ? 13.133 12.196 4.271 1.00 62.22 76 GLY A O 1
ATOM 619 N N . TYR A 1 77 ? 11.873 11.018 2.836 1.00 56.47 77 TYR A N 1
ATOM 620 C CA . TYR A 1 77 ? 12.529 9.717 3.092 1.00 56.47 77 TYR A CA 1
ATOM 621 C C . TYR A 1 77 ? 13.151 9.067 1.863 1.00 56.47 77 TYR A C 1
ATOM 623 O O . TYR A 1 77 ? 13.593 7.922 1.908 1.00 56.47 77 TYR A O 1
ATOM 631 N N . THR A 1 78 ? 13.170 9.772 0.743 1.00 54.91 78 THR A N 1
ATOM 632 C CA . THR A 1 78 ? 13.592 9.181 -0.513 1.00 54.91 78 THR A CA 1
ATOM 633 C C . THR A 1 78 ? 15.068 9.464 -0.781 1.00 54.91 78 THR A C 1
ATOM 635 O O . THR A 1 78 ? 15.457 10.615 -0.987 1.00 54.91 78 THR A O 1
ATOM 638 N N . HIS A 1 79 ? 15.895 8.416 -0.798 1.00 53.72 79 HIS A N 1
ATOM 639 C CA . HIS A 1 79 ? 17.271 8.512 -1.277 1.00 53.72 79 HIS A CA 1
ATOM 640 C C . HIS A 1 79 ? 17.271 8.615 -2.803 1.00 53.72 79 HIS A C 1
ATOM 642 O O . HIS A 1 79 ? 16.564 7.881 -3.489 1.00 53.72 79 HIS A O 1
ATOM 648 N N . LEU A 1 80 ? 18.057 9.545 -3.338 1.00 52.00 80 LEU A N 1
ATOM 649 C CA . LEU A 1 80 ? 18.292 9.625 -4.773 1.00 52.00 80 LEU A CA 1
ATOM 650 C C . LEU A 1 80 ? 19.175 8.447 -5.180 1.00 52.00 80 LEU A C 1
ATOM 652 O O . LEU A 1 80 ? 20.313 8.356 -4.717 1.00 52.00 80 LEU A O 1
ATOM 656 N N . VAL A 1 81 ? 18.682 7.580 -6.059 1.00 57.97 81 VAL A N 1
ATOM 657 C CA . VAL A 1 81 ? 19.525 6.588 -6.726 1.00 57.97 81 VAL A CA 1
ATOM 658 C C . VAL A 1 81 ? 19.527 6.814 -8.233 1.00 57.97 81 VAL A C 1
ATOM 660 O O . VAL A 1 81 ? 18.668 7.503 -8.794 1.00 57.97 81 VAL A O 1
ATOM 663 N N . ALA A 1 82 ? 20.516 6.221 -8.895 1.00 53.53 82 ALA A N 1
ATOM 664 C CA . ALA A 1 82 ? 20.511 6.117 -10.344 1.00 53.53 82 ALA A CA 1
ATOM 665 C C . ALA A 1 82 ? 19.335 5.233 -10.784 1.00 53.53 82 ALA A C 1
ATOM 667 O O . ALA A 1 82 ? 19.176 4.127 -10.274 1.00 53.53 82 ALA A O 1
ATOM 668 N N . ASP A 1 83 ? 18.528 5.722 -11.723 1.00 58.06 83 ASP A N 1
ATOM 669 C CA . ASP A 1 83 ? 17.470 4.937 -12.355 1.00 58.06 83 ASP A CA 1
ATOM 670 C C . ASP A 1 83 ? 18.087 3.720 -13.082 1.00 58.06 83 ASP A C 1
ATOM 672 O O . ASP A 1 83 ? 18.859 3.911 -14.031 1.00 58.06 83 ASP A O 1
ATOM 676 N N . PRO A 1 84 ? 17.776 2.471 -12.672 1.00 53.00 84 PRO A N 1
ATOM 677 C CA . PRO A 1 84 ? 18.324 1.268 -13.300 1.00 53.00 84 PRO A CA 1
ATOM 678 C C . PRO A 1 84 ? 17.946 1.144 -14.780 1.00 53.00 84 PRO A C 1
ATOM 680 O O . PRO A 1 84 ? 18.699 0.562 -15.562 1.00 53.00 84 PRO A O 1
ATOM 683 N N . ALA A 1 85 ? 16.805 1.715 -15.181 1.00 54.84 85 ALA A N 1
ATOM 684 C CA . ALA A 1 85 ? 16.361 1.758 -16.571 1.00 54.84 85 ALA A CA 1
ATOM 685 C C . ALA A 1 85 ? 17.093 2.838 -17.390 1.00 54.84 85 ALA A C 1
ATOM 687 O O . ALA A 1 85 ? 16.950 2.897 -18.614 1.00 54.84 85 ALA A O 1
ATOM 688 N N . ASN A 1 86 ? 17.898 3.685 -16.741 1.00 56.41 86 ASN A N 1
ATOM 689 C CA . ASN A 1 86 ? 18.622 4.780 -17.370 1.00 56.41 86 ASN A CA 1
ATOM 690 C C . ASN A 1 86 ? 20.061 4.937 -16.833 1.00 56.41 86 ASN A C 1
ATOM 692 O O . ASN A 1 86 ? 20.407 5.976 -16.263 1.00 56.41 86 ASN A O 1
ATOM 696 N N . PRO A 1 87 ? 20.951 3.955 -17.077 1.00 50.56 87 PRO A N 1
ATOM 697 C CA . PRO A 1 87 ? 22.319 3.938 -16.543 1.00 50.56 87 PRO A CA 1
ATOM 698 C C . PRO A 1 87 ? 23.223 5.097 -17.016 1.00 50.56 87 PRO A C 1
ATOM 700 O O . PRO A 1 87 ? 24.348 5.224 -16.541 1.00 50.56 87 PRO A O 1
ATOM 703 N N . GLY A 1 88 ? 22.757 5.953 -17.938 1.00 52.91 88 GLY A N 1
ATOM 704 C CA . GLY A 1 88 ? 23.488 7.124 -18.440 1.00 52.91 88 GLY A CA 1
ATOM 705 C C . GLY A 1 88 ? 22.744 8.461 -18.335 1.00 52.91 88 GLY A C 1
ATOM 706 O O . GLY A 1 88 ? 23.242 9.462 -18.851 1.00 52.91 88 GLY A O 1
ATOM 707 N N . GLY A 1 89 ? 21.555 8.514 -17.725 1.00 43.19 89 GLY A N 1
ATOM 708 C CA . GLY A 1 89 ? 20.663 9.667 -17.845 1.00 43.19 89 GLY A CA 1
ATOM 709 C C . GLY A 1 89 ? 20.153 10.210 -16.517 1.00 43.19 89 GLY A C 1
ATOM 710 O O . GLY A 1 89 ? 19.920 9.496 -15.555 1.00 43.19 89 GLY A O 1
ATOM 711 N N . ARG A 1 90 ? 19.957 11.529 -16.498 1.00 40.28 90 ARG A N 1
ATOM 712 C CA . ARG A 1 90 ? 19.636 12.417 -15.365 1.00 40.28 90 ARG A CA 1
ATOM 713 C C . ARG A 1 90 ? 18.282 12.158 -14.670 1.00 40.28 90 ARG A C 1
ATOM 715 O O . ARG A 1 90 ? 17.765 13.064 -14.020 1.00 40.28 90 ARG A O 1
ATOM 722 N N . LYS A 1 91 ? 17.671 10.981 -14.834 1.00 45.91 91 LYS A N 1
ATOM 723 C CA . LYS A 1 91 ? 16.422 10.626 -14.154 1.00 45.91 91 LYS A CA 1
ATOM 724 C C . LYS A 1 91 ? 16.810 10.035 -12.801 1.00 45.91 91 LYS A C 1
ATOM 726 O O . LYS A 1 91 ? 17.366 8.948 -12.719 1.00 45.91 91 LYS A O 1
ATOM 731 N N . LEU A 1 92 ? 16.611 10.818 -11.748 1.00 48.03 92 LEU A N 1
ATOM 732 C CA . LEU A 1 92 ? 16.785 10.338 -10.385 1.00 48.03 92 LEU A CA 1
ATOM 733 C C . LEU A 1 92 ? 15.534 9.529 -10.053 1.00 48.03 92 LEU A C 1
ATOM 735 O O . LEU A 1 92 ? 14.431 10.079 -10.034 1.00 48.03 92 LEU A O 1
ATOM 739 N N . ALA A 1 93 ? 15.700 8.226 -9.855 1.00 53.59 93 ALA A N 1
ATOM 740 C CA . ALA A 1 93 ? 14.655 7.408 -9.272 1.00 53.59 93 ALA A CA 1
ATOM 741 C C . ALA A 1 93 ? 14.838 7.441 -7.756 1.00 53.59 93 ALA A C 1
ATOM 743 O O . ALA A 1 93 ? 15.953 7.365 -7.237 1.00 53.59 93 ALA A O 1
ATOM 744 N N . PHE A 1 94 ? 13.733 7.575 -7.038 1.00 56.91 94 PHE A N 1
ATOM 745 C CA . PHE A 1 94 ? 13.723 7.321 -5.611 1.00 5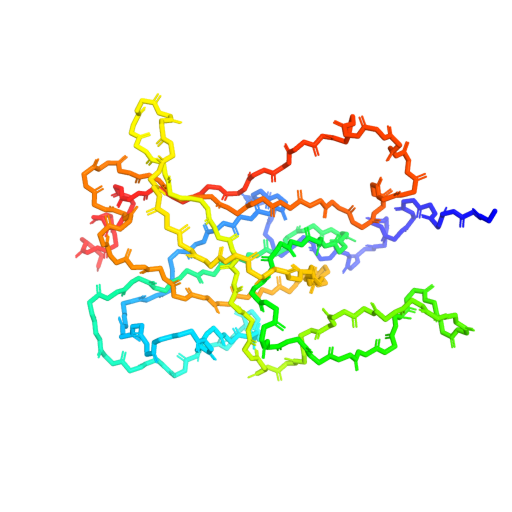6.91 94 PHE A CA 1
ATOM 746 C C . PHE A 1 94 ? 13.501 5.826 -5.418 1.00 56.91 94 PHE A C 1
ATOM 748 O O . PHE A 1 94 ? 12.366 5.368 -5.261 1.00 56.91 94 PHE A O 1
ATOM 755 N N . ASP A 1 95 ? 14.587 5.070 -5.526 1.00 58.03 95 ASP A N 1
ATOM 756 C CA . ASP A 1 95 ? 14.588 3.680 -5.097 1.00 58.03 95 ASP A CA 1
ATOM 757 C C . ASP A 1 95 ? 14.576 3.644 -3.574 1.00 58.03 95 ASP A C 1
ATOM 759 O O . ASP A 1 95 ? 15.036 4.564 -2.887 1.00 58.03 95 ASP A O 1
ATOM 763 N N . ILE A 1 96 ? 13.991 2.583 -3.056 1.00 62.41 96 ILE A N 1
ATOM 764 C CA . ILE A 1 96 ? 13.889 2.339 -1.633 1.00 62.41 96 ILE A CA 1
ATOM 765 C C . ILE A 1 96 ? 14.899 1.220 -1.386 1.00 62.41 96 ILE A C 1
ATOM 767 O O . ILE A 1 96 ? 14.593 0.076 -1.698 1.00 62.41 96 ILE A O 1
ATOM 771 N N . PRO A 1 97 ? 16.118 1.498 -0.886 1.00 60.56 97 PRO A N 1
ATOM 772 C CA . PRO A 1 97 ? 17.054 0.435 -0.538 1.00 60.56 97 PRO A CA 1
ATOM 773 C C . PRO A 1 97 ? 16.399 -0.619 0.362 1.00 60.56 97 PRO A C 1
ATOM 775 O O . PRO A 1 97 ? 15.551 -0.287 1.196 1.00 60.56 97 PRO A O 1
ATOM 778 N N . ASP A 1 98 ? 16.818 -1.877 0.260 1.00 63.28 98 ASP A N 1
ATOM 779 C CA . ASP A 1 98 ? 16.352 -2.920 1.178 1.00 63.28 98 ASP A CA 1
ATOM 780 C C . ASP A 1 98 ? 16.553 -2.502 2.640 1.00 63.28 98 ASP A C 1
ATOM 782 O O . ASP A 1 98 ? 17.605 -1.995 3.033 1.00 63.28 98 ASP A O 1
ATOM 786 N N . GLY A 1 99 ? 15.511 -2.675 3.456 1.00 57.44 99 GLY A N 1
ATOM 787 C CA . GLY A 1 99 ? 15.508 -2.254 4.856 1.00 57.44 99 GLY A CA 1
ATOM 788 C C . GLY A 1 99 ? 15.360 -0.746 5.083 1.00 57.44 99 GLY A C 1
ATOM 789 O O . GLY A 1 99 ? 15.185 -0.341 6.235 1.00 57.44 99 GLY A O 1
ATOM 790 N N . SER A 1 100 ? 15.384 0.084 4.034 1.00 59.78 100 SER A N 1
ATOM 791 C CA . SER A 1 100 ? 15.064 1.509 4.144 1.00 59.78 100 SER A CA 1
ATOM 792 C C . SER A 1 100 ? 13.559 1.724 4.271 1.00 59.78 100 SER A C 1
ATOM 794 O O . SER A 1 100 ? 12.745 0.905 3.830 1.00 59.78 100 SER A O 1
ATOM 796 N N . GLY A 1 101 ? 13.186 2.813 4.935 1.00 59.44 101 GLY A N 1
ATOM 797 C CA . GLY A 1 101 ? 11.790 3.123 5.162 1.00 59.44 101 GLY A CA 1
ATOM 798 C C . GLY A 1 101 ? 11.175 4.017 4.110 1.00 59.44 101 GLY A C 1
ATOM 799 O O . GLY A 1 101 ? 11.733 5.052 3.770 1.00 59.44 101 GLY A O 1
ATOM 800 N N . ALA A 1 102 ? 9.990 3.638 3.632 1.00 68.56 102 ALA A N 1
ATOM 801 C CA . ALA A 1 102 ? 9.228 4.422 2.670 1.00 68.56 102 ALA A CA 1
ATOM 802 C C . ALA A 1 102 ? 7.787 4.601 3.135 1.00 68.56 102 ALA A C 1
ATOM 804 O O . ALA A 1 102 ? 7.004 3.654 3.152 1.00 68.56 102 ALA A O 1
ATOM 805 N N . ASN A 1 103 ? 7.416 5.825 3.503 1.00 80.12 103 ASN A N 1
ATOM 806 C CA . ASN A 1 103 ? 6.042 6.112 3.900 1.00 80.12 103 ASN A CA 1
ATOM 807 C C . ASN A 1 103 ? 5.154 6.177 2.662 1.00 80.12 103 ASN A C 1
ATOM 809 O O . ASN A 1 103 ? 5.170 7.182 1.948 1.00 80.12 103 ASN A O 1
ATOM 813 N N . ILE A 1 104 ? 4.396 5.108 2.423 1.00 88.75 104 ILE A N 1
ATOM 814 C CA . ILE A 1 104 ? 3.387 5.072 1.368 1.00 88.75 104 ILE A CA 1
ATOM 815 C C . ILE A 1 104 ? 2.311 6.112 1.668 1.00 88.75 104 ILE A C 1
ATOM 817 O O . IL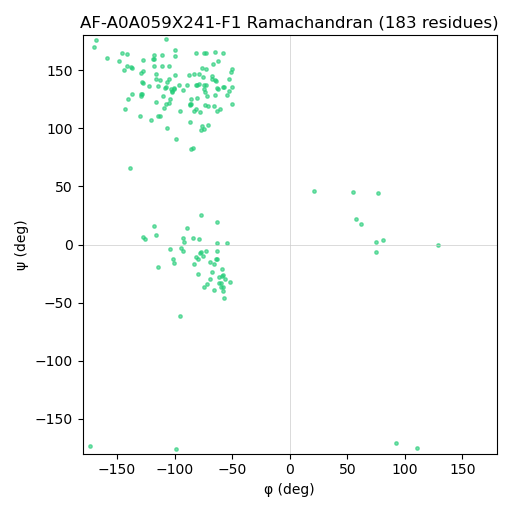E A 1 104 ? 1.807 6.205 2.788 1.00 88.75 104 ILE A O 1
ATOM 821 N N . VAL A 1 105 ? 1.934 6.865 0.642 1.00 90.94 105 VAL A N 1
ATOM 822 C CA . VAL A 1 105 ? 0.718 7.671 0.663 1.00 90.94 105 VAL A CA 1
ATOM 823 C C . VAL A 1 105 ? -0.438 6.756 0.289 1.00 90.94 105 VAL A C 1
ATOM 825 O O . VAL A 1 105 ? -0.494 6.246 -0.829 1.00 90.94 105 VAL A O 1
ATOM 828 N N . TYR A 1 106 ? -1.350 6.546 1.228 1.00 94.12 106 TYR A N 1
ATOM 829 C CA . TYR A 1 106 ? -2.625 5.883 0.978 1.00 94.12 106 TYR A CA 1
ATOM 830 C C . TYR A 1 106 ? -3.773 6.885 1.105 1.00 94.12 106 TYR A C 1
ATOM 832 O O . TYR A 1 106 ? -3.631 7.956 1.693 1.00 94.12 106 TYR A O 1
ATOM 840 N N . THR A 1 107 ? -4.932 6.531 0.582 1.00 95.31 107 THR A N 1
ATOM 841 C CA . THR A 1 107 ? -6.177 7.258 0.828 1.00 95.31 107 THR A CA 1
ATOM 842 C C . THR A 1 107 ? -7.044 6.395 1.723 1.00 95.31 107 THR A C 1
ATOM 844 O O . THR A 1 107 ? -7.137 5.193 1.495 1.00 95.31 107 THR A O 1
ATOM 847 N N . ALA A 1 108 ? -7.648 6.988 2.748 1.00 96.25 108 ALA A N 1
ATOM 848 C CA . ALA A 1 108 ? -8.700 6.342 3.518 1.00 96.25 108 ALA A CA 1
ATOM 849 C C . ALA A 1 108 ? -10.058 6.787 2.966 1.00 96.25 108 ALA A C 1
ATOM 851 O O . ALA A 1 108 ? -10.240 7.966 2.663 1.00 96.25 108 ALA A O 1
ATOM 852 N N . GLU A 1 109 ? -10.988 5.853 2.826 1.00 97.12 109 GLU A N 1
ATOM 853 C CA . GLU A 1 109 ? -12.329 6.078 2.295 1.00 97.12 109 GLU A CA 1
ATOM 854 C C . GLU A 1 109 ? -13.386 5.544 3.257 1.00 97.12 109 GLU A C 1
ATOM 856 O O . GLU A 1 109 ? -13.248 4.464 3.838 1.00 97.12 109 GLU A O 1
ATOM 861 N N . GLU A 1 110 ? -14.450 6.322 3.405 1.00 96.44 110 GLU A N 1
ATOM 862 C CA . GLU A 1 110 ? -15.697 5.900 4.030 1.00 96.44 110 GLU A CA 1
ATOM 863 C C . GLU A 1 110 ? -16.461 4.936 3.104 1.00 96.44 110 GLU A C 1
ATOM 865 O O . GLU A 1 110 ? -16.210 4.862 1.901 1.00 96.44 110 GLU A O 1
ATOM 870 N N . GLN A 1 111 ? -17.455 4.229 3.648 1.00 94.38 111 GLN A N 1
ATOM 871 C CA . GLN A 1 111 ? -18.275 3.275 2.888 1.00 94.38 111 GLN A CA 1
ATOM 872 C C . GLN A 1 111 ? -19.010 3.914 1.691 1.00 94.38 111 GLN A C 1
ATOM 874 O O . GLN A 1 111 ? -19.311 3.236 0.710 1.00 94.38 111 GLN A O 1
ATOM 879 N N . ASP A 1 112 ? -19.305 5.215 1.764 1.00 95.19 112 ASP A N 1
ATOM 880 C CA . ASP A 1 112 ? -19.947 5.980 0.690 1.00 95.19 112 ASP A CA 1
ATOM 881 C C . ASP A 1 112 ? -18.958 6.497 -0.376 1.00 95.19 112 ASP A C 1
ATOM 883 O O . ASP A 1 112 ? -19.361 7.233 -1.278 1.00 95.19 112 ASP A O 1
ATOM 887 N N . GLY A 1 113 ? -17.678 6.117 -0.281 1.00 94.44 113 GLY A N 1
ATOM 888 C CA . GLY A 1 113 ? -16.609 6.520 -1.194 1.00 94.44 113 GLY A CA 1
ATOM 889 C C . GLY A 1 113 ? -16.029 7.907 -0.913 1.00 94.44 113 GLY A C 1
ATOM 890 O O . GLY A 1 113 ? -15.187 8.382 -1.673 1.00 94.44 113 GLY A O 1
ATOM 891 N N . LYS A 1 114 ? -16.453 8.601 0.153 1.00 95.81 114 LYS A N 1
ATOM 892 C CA . LYS A 1 114 ? -15.828 9.876 0.527 1.00 95.81 114 LYS A CA 1
ATOM 893 C C . LYS A 1 114 ? -14.448 9.646 1.119 1.00 95.81 114 LYS A C 1
ATOM 895 O O . LYS A 1 114 ? -14.259 8.793 1.984 1.00 95.81 114 LYS A O 1
ATOM 900 N N . THR A 1 115 ? -13.499 10.477 0.711 1.00 95.00 115 THR A N 1
ATOM 901 C CA . THR A 1 115 ? -12.142 10.441 1.247 1.00 95.00 115 THR A CA 1
ATOM 902 C C . THR A 1 115 ? -12.093 11.032 2.656 1.00 95.00 115 THR A C 1
ATOM 904 O O . THR A 1 115 ? -12.694 12.068 2.951 1.00 95.00 115 THR A O 1
ATOM 907 N N . VAL A 1 116 ? -11.353 10.372 3.543 1.00 92.69 116 VAL A N 1
ATOM 908 C CA . VAL A 1 116 ? -11.042 10.861 4.886 1.00 92.69 116 VAL A CA 1
ATOM 909 C C . VAL A 1 116 ? -9.797 11.748 4.785 1.00 92.69 116 VAL A C 1
ATOM 911 O O . VAL A 1 116 ? -8.748 11.262 4.350 1.00 92.69 116 VAL A O 1
ATOM 914 N N . PRO A 1 117 ? -9.867 13.035 5.176 1.00 88.25 117 PRO A N 1
ATOM 915 C CA . PRO A 1 117 ? 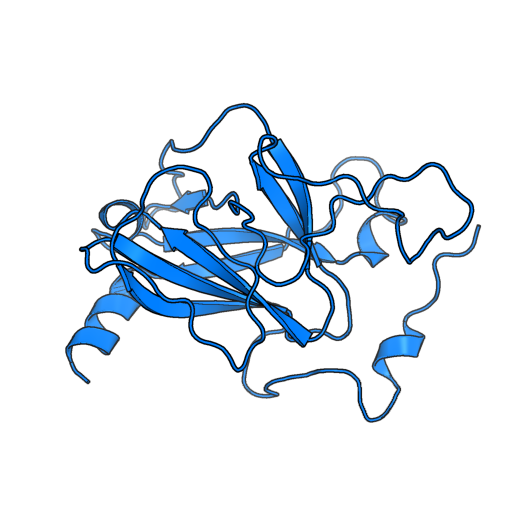-8.713 13.924 5.116 1.00 88.25 117 PRO A CA 1
ATOM 916 C C . PRO A 1 117 ? -7.586 13.437 6.032 1.00 88.25 117 PRO A C 1
ATOM 918 O O . PRO A 1 117 ? -7.733 13.432 7.254 1.00 88.25 117 PRO A O 1
ATOM 921 N N . TRP A 1 118 ? -6.454 13.044 5.447 1.00 86.94 118 TRP A N 1
ATOM 922 C CA . TRP A 1 118 ? -5.240 12.686 6.177 1.00 86.94 118 TRP A CA 1
ATOM 923 C C . TRP A 1 118 ? -4.006 12.802 5.259 1.00 86.94 118 TRP A C 1
ATOM 925 O O . TRP A 1 118 ? -4.136 12.802 4.034 1.00 86.94 118 TRP A O 1
ATOM 935 N N . GLY A 1 119 ? -2.808 12.896 5.843 1.00 80.31 119 GLY A N 1
ATOM 936 C CA . GLY A 1 119 ? -1.536 12.942 5.108 1.00 80.31 119 GLY A CA 1
ATOM 937 C C . GLY A 1 119 ? -0.819 14.297 5.167 1.00 80.31 119 GLY A C 1
ATOM 938 O O . GLY A 1 119 ? -1.220 15.196 5.903 1.00 80.31 119 GLY A O 1
ATOM 939 N N . GLY A 1 120 ? 0.294 14.409 4.433 1.00 79.06 120 GLY A N 1
ATOM 940 C CA . GLY A 1 120 ? 1.087 15.641 4.296 1.00 79.06 120 GLY A CA 1
ATOM 941 C C . GLY A 1 120 ? 0.785 16.413 3.014 1.00 79.06 120 GLY A C 1
ATOM 942 O O . GLY A 1 120 ? -0.088 16.030 2.248 1.00 79.06 120 GLY A O 1
ATOM 943 N N . ASP A 1 121 ? 1.520 17.492 2.765 1.00 80.19 121 ASP A N 1
ATOM 944 C CA . ASP A 1 121 ? 1.453 18.280 1.522 1.00 80.19 121 ASP A CA 1
ATOM 945 C C . ASP A 1 121 ? 2.597 17.957 0.541 1.00 80.19 121 ASP A C 1
ATOM 947 O O . ASP A 1 121 ? 2.521 18.269 -0.648 1.00 80.19 121 ASP A O 1
ATOM 951 N N . SER A 1 122 ? 3.647 17.295 1.032 1.00 82.19 122 SER A N 1
ATOM 952 C CA . SER A 1 122 ? 4.911 17.097 0.328 1.00 82.19 122 SER A CA 1
ATOM 953 C C . SER A 1 122 ? 5.126 15.630 -0.030 1.00 82.19 122 SER A C 1
ATOM 955 O O . SER A 1 122 ? 5.386 14.777 0.827 1.00 82.19 122 SER A O 1
ATOM 957 N N . PHE A 1 123 ? 5.054 15.335 -1.325 1.00 85.62 123 PHE A N 1
ATOM 958 C CA . PHE A 1 123 ? 5.054 13.972 -1.845 1.00 85.62 123 PHE A CA 1
ATOM 959 C C . PHE A 1 123 ? 6.110 13.772 -2.930 1.00 85.62 123 PHE A C 1
ATOM 961 O O . PHE A 1 123 ? 6.263 14.607 -3.817 1.00 85.62 123 PHE A O 1
ATOM 968 N N . SER A 1 124 ? 6.768 12.620 -2.884 1.00 85.12 124 SER A N 1
ATOM 969 C CA . SER A 1 124 ? 7.622 12.076 -3.935 1.00 85.12 124 SER A CA 1
ATOM 970 C C . SER A 1 124 ? 6.928 10.889 -4.606 1.00 85.12 124 SER A C 1
ATOM 972 O O . SER A 1 124 ? 5.823 10.480 -4.239 1.00 85.12 124 SER A O 1
ATOM 974 N N . SER A 1 125 ? 7.568 10.333 -5.629 1.00 85.12 125 SER A N 1
ATOM 975 C CA . SER A 1 125 ? 7.191 9.034 -6.181 1.00 85.12 125 SER A CA 1
ATOM 976 C C . SER A 1 125 ? 8.309 8.040 -5.949 1.00 85.12 125 SER A C 1
ATOM 978 O O . SER A 1 125 ? 9.460 8.371 -6.208 1.00 85.12 125 SER A O 1
ATOM 980 N N . SER A 1 126 ? 7.967 6.834 -5.527 1.00 84.88 126 SER A N 1
ATOM 981 C CA . SER A 1 126 ? 8.909 5.730 -5.380 1.00 84.88 126 SER A CA 1
ATOM 982 C C . SER A 1 126 ? 8.512 4.574 -6.283 1.00 84.88 126 SER A C 1
ATOM 984 O O . SER A 1 126 ? 7.356 4.476 -6.702 1.00 84.88 126 SER A O 1
ATOM 986 N N . TYR A 1 127 ? 9.478 3.709 -6.570 1.00 86.12 127 TYR A N 1
ATOM 987 C CA . TYR A 1 127 ? 9.266 2.493 -7.342 1.00 86.12 127 TYR A CA 1
ATOM 988 C C . TYR A 1 127 ? 9.319 1.274 -6.421 1.00 86.12 127 TYR A C 1
ATOM 990 O O . TYR A 1 127 ? 10.125 1.223 -5.496 1.00 86.12 127 TYR A O 1
ATOM 998 N N . LEU A 1 128 ? 8.439 0.301 -6.654 1.00 85.88 128 LEU A N 1
ATOM 999 C CA . LEU A 1 128 ? 8.488 -1.020 -6.036 1.00 85.88 128 LEU A CA 1
ATOM 1000 C C . LEU A 1 128 ? 8.750 -2.033 -7.152 1.00 85.88 128 LEU A C 1
ATOM 1002 O O . LEU A 1 128 ? 7.856 -2.243 -7.983 1.00 85.88 128 LEU A O 1
ATOM 1006 N N . PRO A 1 129 ? 9.940 -2.656 -7.187 1.00 85.81 129 PRO A N 1
ATOM 1007 C CA . PRO A 1 129 ? 10.275 -3.583 -8.253 1.00 85.81 129 PRO A CA 1
ATOM 1008 C C . PRO A 1 129 ? 9.354 -4.805 -8.309 1.00 85.81 129 PRO A C 1
ATOM 1010 O O . PRO A 1 129 ? 8.726 -5.178 -7.310 1.00 85.81 129 PRO A O 1
ATOM 1013 N N . SER A 1 130 ? 9.294 -5.444 -9.476 1.00 86.88 130 SER A N 1
ATOM 1014 C CA . SER A 1 130 ? 8.600 -6.726 -9.661 1.00 86.88 130 SER A CA 1
ATOM 1015 C C . SER A 1 130 ? 9.015 -7.769 -8.609 1.00 86.88 130 SER A C 1
ATOM 1017 O O . SER A 1 130 ? 10.196 -7.923 -8.290 1.00 86.88 130 SER A O 1
ATOM 1019 N N . GLY A 1 131 ? 8.041 -8.486 -8.039 1.00 85.62 131 GLY A N 1
ATOM 1020 C CA . GLY A 1 131 ? 8.282 -9.542 -7.050 1.00 85.62 131 GLY A CA 1
ATOM 1021 C C . GLY A 1 131 ? 8.657 -9.052 -5.647 1.00 85.62 131 GLY A C 1
ATOM 1022 O O . GLY A 1 131 ? 8.939 -9.868 -4.766 1.00 85.62 131 GLY A O 1
ATOM 1023 N N . ARG A 1 132 ? 8.690 -7.735 -5.411 1.00 85.88 132 ARG A N 1
ATOM 1024 C CA . ARG A 1 132 ? 9.036 -7.146 -4.110 1.00 85.88 132 ARG A CA 1
ATOM 1025 C C . ARG A 1 132 ? 7.791 -6.741 -3.328 1.00 85.88 132 ARG A C 1
ATOM 1027 O O . ARG A 1 132 ? 6.671 -6.703 -3.839 1.00 85.88 132 ARG A O 1
ATOM 1034 N N . SER A 1 133 ? 7.999 -6.446 -2.048 1.00 88.75 133 SER A N 1
ATOM 1035 C CA . SER A 1 133 ? 6.939 -5.987 -1.156 1.00 88.75 133 SER A CA 1
ATOM 1036 C C . SER A 1 133 ? 7.431 -4.903 -0.206 1.00 88.75 133 SER A C 1
ATOM 1038 O O . SER A 1 133 ? 8.607 -4.875 0.144 1.00 88.75 133 SER A O 1
ATOM 1040 N N . LEU A 1 134 ? 6.525 -4.046 0.249 1.00 88.69 134 LEU A N 1
ATOM 1041 C CA . LEU A 1 134 ? 6.811 -2.947 1.167 1.00 88.69 134 LEU A CA 1
ATOM 1042 C C . LEU A 1 134 ? 5.839 -2.994 2.345 1.00 88.69 134 LEU A C 1
ATOM 1044 O O . LEU A 1 134 ? 4.631 -3.066 2.130 1.00 88.69 134 LEU A O 1
ATOM 1048 N N . VAL A 1 135 ? 6.348 -2.934 3.578 1.00 89.56 135 VAL A N 1
ATOM 1049 C CA . VAL A 1 135 ? 5.508 -2.884 4.784 1.00 89.56 135 VAL A CA 1
ATOM 1050 C C . VAL A 1 135 ? 5.420 -1.449 5.288 1.00 89.56 135 VAL A C 1
ATOM 1052 O O . VAL A 1 135 ? 6.440 -0.768 5.408 1.00 89.56 135 VAL A O 1
ATOM 1055 N N . PHE A 1 136 ? 4.216 -0.994 5.619 1.00 90.12 136 PHE A N 1
ATOM 1056 C CA . PHE A 1 136 ? 3.961 0.363 6.092 1.00 90.12 136 PHE A CA 1
ATOM 1057 C C . PHE A 1 136 ? 2.863 0.393 7.167 1.00 90.12 136 PHE A C 1
ATOM 1059 O O . PHE A 1 136 ? 1.969 -0.462 7.165 1.00 90.12 136 PHE A O 1
ATOM 1066 N N . PRO A 1 137 ? 2.924 1.353 8.106 1.00 91.38 137 PRO A N 1
ATOM 1067 C CA . PRO A 1 137 ? 1.888 1.522 9.113 1.00 91.38 137 PRO A CA 1
ATOM 1068 C C . PRO A 1 137 ? 0.663 2.258 8.550 1.00 91.38 137 PRO A C 1
ATOM 1070 O O . PRO A 1 137 ? 0.769 3.179 7.739 1.00 91.38 137 PRO A O 1
ATOM 1073 N N . VAL A 1 138 ? -0.505 1.885 9.059 1.00 92.19 138 VAL A N 1
ATOM 1074 C CA . VAL A 1 138 ? -1.808 2.513 8.856 1.00 92.19 138 VAL A CA 1
ATOM 1075 C C . VAL A 1 138 ? -2.419 2.749 10.230 1.00 92.19 138 VAL A C 1
ATOM 1077 O O . VAL A 1 138 ? -2.481 1.841 11.066 1.00 92.19 138 VAL A O 1
ATOM 1080 N N . TYR A 1 139 ? -2.869 3.978 10.473 1.00 92.88 139 TYR A N 1
ATOM 1081 C CA . TYR A 1 139 ? -3.544 4.311 11.720 1.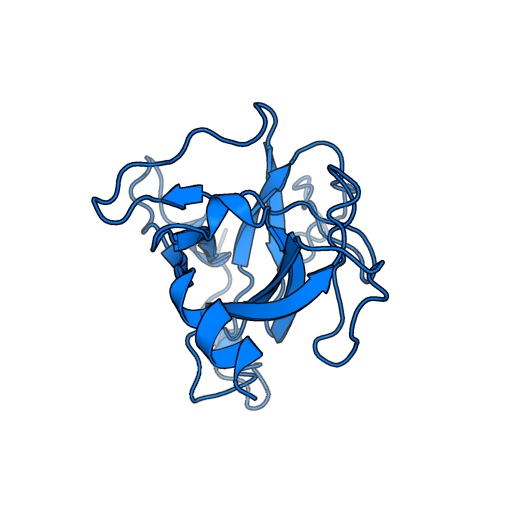00 92.88 139 TYR A CA 1
ATOM 1082 C C . TYR A 1 139 ? -4.821 3.490 11.856 1.00 92.88 139 TYR A C 1
ATOM 1084 O O . TYR A 1 139 ? -5.592 3.364 10.902 1.00 92.88 139 TYR A O 1
ATOM 1092 N N . ARG A 1 140 ? -5.050 2.913 13.037 1.00 94.19 140 ARG A N 1
ATOM 1093 C CA . ARG A 1 140 ? -6.195 2.018 13.243 1.00 94.19 140 ARG A CA 1
ATOM 1094 C C . ARG A 1 140 ? -7.519 2.711 12.933 1.00 94.19 140 ARG A C 1
ATOM 1096 O O . ARG A 1 140 ? -8.366 2.112 12.284 1.00 94.19 140 ARG A O 1
ATOM 1103 N N . GLU A 1 141 ? -7.661 3.974 13.320 1.00 94.06 141 GLU A N 1
ATOM 1104 C CA . GLU A 1 141 ? -8.836 4.809 13.057 1.00 94.06 141 GLU A CA 1
ATOM 1105 C C . GLU A 1 141 ? -9.169 4.979 11.562 1.00 94.06 141 GLU A C 1
ATOM 1107 O O . GLU A 1 141 ? -10.315 5.276 11.216 1.00 94.06 141 GLU A O 1
ATOM 1112 N N . HIS A 1 142 ? -8.208 4.765 10.656 1.00 95.19 142 HIS A N 1
ATOM 1113 C CA . HIS A 1 142 ? -8.440 4.801 9.206 1.00 95.19 142 HIS A CA 1
ATOM 1114 C C . HIS A 1 142 ? -9.067 3.508 8.669 1.00 95.19 142 HIS A C 1
ATOM 1116 O O . HIS A 1 142 ? -9.548 3.489 7.542 1.00 95.19 142 HIS A O 1
ATOM 1122 N N . LEU A 1 143 ? -9.083 2.443 9.473 1.00 95.81 143 LEU A N 1
ATOM 1123 C CA . LEU A 1 143 ? -9.679 1.143 9.155 1.00 95.81 143 LEU A CA 1
ATOM 1124 C C . LEU A 1 143 ? -10.853 0.793 10.088 1.00 95.81 143 LEU A C 1
ATOM 1126 O O . LEU A 1 143 ? -11.351 -0.330 10.066 1.00 95.81 143 LEU A O 1
ATOM 1130 N N . GLU A 1 144 ? -11.296 1.727 10.930 1.00 92.50 144 GLU A N 1
ATOM 1131 C CA . GLU A 1 144 ? -12.495 1.569 11.760 1.00 92.50 144 GLU A CA 1
ATOM 1132 C C . GLU A 1 144 ? -13.778 1.872 10.966 1.00 92.50 144 GLU A C 1
ATOM 1134 O O . GLU A 1 144 ? -13.727 2.508 9.919 1.00 92.50 144 GLU A O 1
ATOM 1139 N N . LYS A 1 145 ? -14.943 1.466 11.496 1.00 89.62 145 LYS A N 1
ATOM 1140 C CA . LYS A 1 145 ? -16.279 1.823 10.966 1.00 89.62 145 LYS A CA 1
ATOM 1141 C C . LYS A 1 145 ? -16.477 1.478 9.483 1.00 89.62 145 LYS A C 1
ATOM 1143 O O . LYS A 1 145 ? -16.958 2.303 8.716 1.00 89.62 145 LYS A O 1
ATOM 1148 N N . ASP A 1 146 ? -16.064 0.277 9.088 1.00 89.19 146 ASP A N 1
ATOM 1149 C CA . ASP A 1 146 ? -16.207 -0.222 7.712 1.00 89.19 146 ASP A CA 1
ATOM 1150 C C . ASP A 1 146 ? -15.464 0.602 6.644 1.00 89.19 146 ASP A C 1
ATOM 1152 O O . ASP A 1 146 ? -15.720 0.452 5.449 1.00 89.19 146 ASP A O 1
ATOM 1156 N N . ARG A 1 147 ? -14.495 1.429 7.058 1.00 96.31 147 ARG A N 1
ATOM 1157 C CA . ARG A 1 147 ? -13.604 2.148 6.145 1.00 96.31 147 ARG A CA 1
ATOM 1158 C C . ARG A 1 147 ? -12.680 1.205 5.389 1.00 96.31 147 ARG A C 1
ATOM 1160 O O . ARG A 1 147 ? -12.313 0.121 5.859 1.00 96.31 147 ARG A O 1
ATOM 1167 N N . SER A 1 148 ? -12.228 1.671 4.236 1.00 97.44 148 SER A N 1
ATOM 1168 C CA . SER A 1 148 ? -11.118 1.079 3.496 1.00 97.44 148 SER A CA 1
ATOM 1169 C C . SER A 1 148 ? -9.969 2.055 3.369 1.00 97.44 148 SER A C 1
ATOM 1171 O O . SER A 1 148 ? -10.146 3.266 3.449 1.00 97.44 148 SER A O 1
ATOM 1173 N N . ILE A 1 149 ? -8.787 1.520 3.101 1.00 97.31 149 ILE A N 1
ATOM 1174 C CA . ILE A 1 149 ? -7.694 2.305 2.547 1.00 97.31 149 ILE A CA 1
ATOM 1175 C C . ILE A 1 149 ? -7.317 1.756 1.180 1.00 97.31 149 ILE A C 1
ATOM 1177 O O . ILE A 1 149 ? -7.479 0.561 0.923 1.00 97.31 149 ILE A O 1
ATOM 1181 N N . TYR A 1 150 ? -6.770 2.605 0.320 1.00 97.44 150 TYR A N 1
ATOM 1182 C CA . TYR A 1 150 ? -6.154 2.159 -0.920 1.00 97.44 150 TYR A CA 1
ATOM 1183 C C . TYR A 1 150 ? -4.843 2.876 -1.214 1.00 97.44 150 TYR A C 1
ATOM 1185 O O . TYR A 1 150 ? -4.616 4.012 -0.797 1.00 97.44 150 TYR A O 1
ATOM 1193 N N . VAL A 1 151 ? -3.974 2.187 -1.949 1.00 96.06 151 VAL A N 1
ATOM 1194 C CA . VAL A 1 151 ? -2.741 2.749 -2.505 1.00 96.06 151 VAL A CA 1
ATOM 1195 C C . VAL A 1 151 ? -2.922 2.901 -4.008 1.00 96.06 151 VAL A C 1
ATOM 1197 O O . VAL A 1 151 ? -3.174 1.908 -4.695 1.00 96.06 151 VAL A O 1
ATOM 1200 N N . SER A 1 152 ? -2.785 4.131 -4.507 1.00 95.50 152 SER A N 1
ATOM 1201 C CA . SER A 1 152 ? -2.712 4.403 -5.945 1.00 95.50 152 SER A CA 1
ATOM 1202 C C . SER A 1 152 ? -1.324 4.092 -6.482 1.00 95.50 152 SER A C 1
ATOM 1204 O O . SER A 1 152 ? -0.312 4.450 -5.870 1.00 95.50 152 SER A O 1
ATOM 1206 N N . PHE A 1 153 ? -1.279 3.468 -7.652 1.00 93.88 153 PHE A N 1
ATOM 1207 C CA . PHE A 1 153 ? -0.040 3.169 -8.347 1.00 93.88 153 PHE A CA 1
ATOM 1208 C C . PHE A 1 153 ? -0.211 3.256 -9.867 1.00 93.88 153 PHE A C 1
ATOM 1210 O O . PHE A 1 153 ? -1.322 3.238 -10.390 1.00 93.88 153 PHE A O 1
ATOM 1217 N N . HIS A 1 154 ? 0.918 3.313 -10.564 1.00 92.38 154 HIS A N 1
ATOM 1218 C CA . HIS A 1 154 ? 1.018 3.163 -12.012 1.00 92.38 154 HIS A CA 1
ATOM 1219 C C . HIS A 1 154 ? 2.059 2.100 -12.328 1.00 92.38 154 HIS A C 1
ATOM 1221 O O . HIS A 1 154 ? 3.032 1.942 -11.588 1.00 92.38 154 HIS A O 1
ATOM 1227 N N . TYR A 1 155 ? 1.899 1.384 -13.429 1.00 89.75 155 TYR A N 1
ATOM 1228 C CA . TYR A 1 155 ? 2.967 0.525 -13.920 1.00 89.75 155 TYR A CA 1
ATOM 1229 C C . TYR A 1 155 ? 4.059 1.370 -14.578 1.00 89.75 155 TYR A C 1
ATOM 1231 O O . TYR A 1 155 ? 3.773 2.349 -15.264 1.00 89.75 155 TYR A O 1
ATOM 1239 N N . GLY A 1 156 ? 5.325 0.976 -14.423 1.00 84.25 156 GLY A N 1
ATOM 1240 C CA . GLY A 1 156 ? 6.460 1.742 -14.954 1.00 84.25 156 GLY A CA 1
ATOM 1241 C C . GLY A 1 156 ? 6.381 2.007 -16.465 1.00 84.25 156 GLY A C 1
ATOM 1242 O O . GLY A 1 156 ? 6.823 3.051 -16.932 1.00 84.25 156 GLY A O 1
ATOM 1243 N N . TRP A 1 157 ? 5.748 1.113 -17.232 1.00 83.00 157 TRP A N 1
ATOM 1244 C CA . TRP A 1 157 ? 5.561 1.267 -18.681 1.00 83.00 157 TRP A CA 1
ATOM 1245 C C . TRP A 1 157 ? 4.472 2.281 -19.081 1.00 83.00 157 TRP A C 1
ATOM 1247 O O . TRP A 1 157 ? 4.338 2.588 -20.269 1.00 83.00 157 TRP A O 1
ATOM 1257 N N . GLU A 1 158 ? 3.671 2.777 -18.134 1.00 84.81 158 GLU A N 1
ATOM 1258 C CA . GLU A 1 158 ? 2.581 3.725 -18.401 1.00 84.81 158 GLU A CA 1
ATOM 1259 C C . GLU A 1 158 ? 3.081 5.166 -18.558 1.00 84.81 158 GLU A C 1
ATOM 1261 O O . GLU A 1 158 ? 2.455 5.942 -19.281 1.00 84.81 158 GLU A O 1
ATOM 1266 N N . GLU A 1 159 ? 4.230 5.522 -17.969 1.00 70.44 159 GLU A N 1
ATOM 1267 C CA . GLU A 1 159 ? 4.761 6.896 -18.010 1.00 70.44 159 GLU A CA 1
ATOM 1268 C C . GLU A 1 159 ? 5.033 7.402 -19.432 1.00 70.44 159 GLU A C 1
ATOM 1270 O O . GLU A 1 159 ? 4.858 8.585 -19.716 1.00 70.44 159 GLU A O 1
ATOM 1275 N N . ASP A 1 160 ? 5.427 6.510 -20.339 1.00 63.16 160 ASP A N 1
ATOM 1276 C CA . ASP A 1 160 ? 5.823 6.886 -21.698 1.00 63.16 160 ASP A CA 1
ATOM 1277 C C . ASP A 1 160 ? 4.628 7.096 -22.642 1.00 63.16 160 ASP A C 1
ATOM 1279 O O . ASP A 1 160 ? 4.806 7.548 -23.776 1.00 63.16 160 ASP A O 1
ATOM 1283 N N . LYS A 1 161 ? 3.409 6.723 -22.223 1.00 60.97 161 LYS A N 1
ATOM 1284 C CA . LYS A 1 161 ? 2.268 6.556 -23.142 1.00 60.97 161 LYS A CA 1
ATOM 1285 C C . LYS A 1 161 ? 1.126 7.539 -22.938 1.00 60.97 161 LYS A C 1
ATOM 1287 O O . LYS A 1 161 ? 0.340 7.724 -23.866 1.00 60.97 161 LYS A O 1
ATOM 1292 N N . PHE A 1 162 ? 1.034 8.177 -21.776 1.00 62.00 162 PHE A N 1
ATOM 1293 C CA . PHE A 1 162 ? -0.087 9.056 -21.454 1.00 62.00 162 PHE A CA 1
ATOM 1294 C C . PHE A 1 162 ? 0.403 10.473 -21.152 1.00 62.00 162 PHE A C 1
ATOM 1296 O O . PHE A 1 162 ? 0.954 10.746 -20.089 1.00 62.00 162 PHE A O 1
ATOM 1303 N N . SER A 1 163 ? 0.167 11.403 -22.078 1.00 52.97 163 SER A N 1
ATOM 1304 C CA . SER A 1 163 ? 0.134 12.831 -21.760 1.00 52.97 163 SER A CA 1
ATOM 1305 C C . SER A 1 163 ? -1.289 13.213 -21.322 1.00 52.97 163 SER A C 1
ATOM 1307 O O . SER A 1 163 ? -2.267 12.670 -21.832 1.00 52.97 163 SER A O 1
ATOM 1309 N N . ASN A 1 164 ? -1.413 14.158 -20.383 1.00 56.31 164 ASN A N 1
ATOM 1310 C CA . ASN A 1 164 ? -2.677 14.802 -19.974 1.00 56.31 164 ASN A CA 1
ATOM 1311 C C . ASN A 1 164 ? -3.639 14.001 -19.064 1.00 56.31 164 ASN A C 1
ATOM 1313 O O . ASN A 1 164 ? -4.844 14.044 -19.288 1.00 56.31 164 ASN A O 1
ATOM 1317 N N . ASN A 1 165 ? -3.156 13.325 -18.012 1.00 60.59 165 ASN A N 1
ATOM 1318 C CA . ASN A 1 165 ? -4.010 12.674 -16.991 1.00 60.59 165 ASN A CA 1
ATOM 1319 C C . ASN A 1 165 ? -5.000 11.621 -17.536 1.00 60.59 165 ASN A C 1
ATOM 1321 O O . ASN A 1 165 ? -6.000 11.318 -16.896 1.00 60.59 165 ASN A O 1
ATOM 1325 N N . LEU A 1 166 ? -4.732 11.061 -18.718 1.00 71.19 166 LEU A N 1
ATOM 1326 C CA . LEU A 1 166 ? -5.521 9.970 -19.305 1.00 71.19 166 LEU A CA 1
ATOM 1327 C C . LEU A 1 166 ? -4.965 8.584 -18.954 1.00 71.19 166 LEU A C 1
ATOM 1329 O O . LEU A 1 166 ? -5.426 7.583 -19.501 1.00 71.19 166 LEU A O 1
ATOM 1333 N N . ALA A 1 167 ? -3.946 8.522 -18.092 1.00 71.69 167 ALA A N 1
ATOM 1334 C CA . ALA A 1 167 ? -3.444 7.250 -17.605 1.00 71.69 167 ALA A CA 1
ATOM 1335 C C . ALA A 1 167 ? -4.542 6.558 -16.779 1.00 71.69 167 ALA A C 1
ATOM 1337 O O . ALA A 1 167 ? -5.255 7.236 -16.039 1.00 71.69 167 ALA A O 1
ATOM 1338 N N . PRO A 1 168 ? -4.701 5.233 -16.901 1.00 81.44 168 PRO A N 1
ATOM 1339 C CA . PRO A 1 168 ? -5.562 4.491 -15.994 1.00 81.44 168 PRO A CA 1
ATOM 1340 C C . PRO A 1 168 ? -5.090 4.678 -14.544 1.00 81.44 168 PRO A C 1
ATOM 1342 O O . PRO A 1 168 ? -3.894 4.590 -14.254 1.00 81.44 168 PRO A O 1
ATOM 1345 N N . ASP A 1 169 ? -6.044 4.916 -13.645 1.00 86.31 169 ASP A N 1
ATOM 1346 C CA . ASP A 1 169 ? -5.805 4.918 -12.204 1.00 86.31 169 ASP A CA 1
ATOM 1347 C C . ASP A 1 169 ? -5.927 3.489 -11.670 1.00 86.31 169 ASP A C 1
ATOM 1349 O O . ASP A 1 169 ? -6.975 2.847 -11.800 1.00 86.31 169 ASP A O 1
ATOM 1353 N N . HIS A 1 170 ? -4.855 2.983 -11.056 1.00 94.69 170 HIS A N 1
ATOM 1354 C CA . HIS A 1 170 ? -4.843 1.657 -10.439 1.00 94.69 170 HIS A CA 1
ATOM 1355 C C . HIS A 1 170 ? -4.792 1.772 -8.929 1.00 94.69 170 HIS A C 1
ATOM 1357 O O . HIS A 1 170 ? -3.904 2.420 -8.375 1.00 94.69 170 HIS A O 1
ATOM 1363 N N . HIS A 1 171 ? -5.721 1.100 -8.254 1.00 96.38 171 HIS A N 1
ATOM 1364 C CA . HIS A 1 171 ? -5.839 1.120 -6.801 1.00 96.38 171 HIS A CA 1
ATOM 1365 C C . HIS A 1 171 ? -5.739 -0.293 -6.231 1.00 96.38 171 HIS A C 1
ATOM 1367 O O . HIS A 1 171 ? -6.364 -1.233 -6.723 1.00 96.38 171 HIS A O 1
ATOM 1373 N N . SER A 1 172 ? -4.983 -0.430 -5.146 1.00 97.06 172 SER A N 1
ATOM 1374 C CA . SER A 1 172 ? -4.956 -1.637 -4.324 1.00 97.06 172 SER A CA 1
ATOM 1375 C C . SER A 1 172 ? -5.640 -1.350 -2.995 1.00 97.06 172 SER A C 1
ATOM 1377 O O . SER A 1 172 ? -5.171 -0.491 -2.254 1.00 97.06 172 SER A O 1
ATOM 1379 N N . PHE A 1 173 ? -6.746 -2.042 -2.709 1.00 97.50 173 PHE A N 1
ATOM 1380 C CA . PHE A 1 173 ? -7.596 -1.790 -1.542 1.00 97.50 173 PHE A CA 1
ATOM 1381 C C . PHE A 1 173 ? -7.322 -2.758 -0.388 1.00 97.50 173 PHE A C 1
ATOM 1383 O O . PHE A 1 173 ? -7.103 -3.956 -0.586 1.00 97.50 173 PHE A O 1
ATOM 1390 N N . PHE A 1 174 ? -7.456 -2.249 0.835 1.00 97.38 174 PHE A N 1
ATOM 1391 C CA . PHE A 1 174 ? -7.578 -3.033 2.056 1.00 97.38 174 PHE A CA 1
ATOM 1392 C C . PHE A 1 174 ? -8.786 -2.548 2.860 1.00 97.38 174 PHE A C 1
ATOM 1394 O O . PHE A 1 174 ? -8.919 -1.361 3.150 1.00 97.38 174 PHE A O 1
ATOM 1401 N N . TRP A 1 175 ? -9.661 -3.477 3.233 1.00 97.00 175 TRP A N 1
ATOM 1402 C CA . TRP A 1 175 ? -10.907 -3.173 3.932 1.00 97.00 175 TRP A CA 1
ATOM 1403 C C . TRP A 1 175 ? -10.789 -3.437 5.430 1.00 97.00 175 TRP A C 1
ATOM 1405 O O . TRP A 1 175 ? -10.324 -4.505 5.832 1.00 97.00 175 TRP A O 1
ATOM 1415 N N . GLY A 1 176 ? -11.270 -2.501 6.249 1.00 95.62 176 GLY A N 1
ATOM 1416 C CA . GLY A 1 176 ? -11.203 -2.571 7.707 1.00 95.62 176 GLY A CA 1
ATOM 1417 C C . GLY A 1 176 ? -11.864 -3.810 8.308 1.00 95.62 176 GLY A C 1
ATOM 1418 O O . GLY A 1 176 ? -11.303 -4.411 9.223 1.00 95.62 176 GLY A O 1
ATOM 1419 N N . TYR A 1 177 ? -12.984 -4.279 7.740 1.00 94.88 177 TYR A N 1
ATOM 1420 C CA . TYR A 1 177 ? -13.678 -5.482 8.226 1.00 94.88 177 TYR A CA 1
ATOM 1421 C C . TYR A 1 177 ? -12.788 -6.738 8.217 1.00 94.88 177 TYR A C 1
ATOM 1423 O O . TYR A 1 177 ? -12.971 -7.632 9.044 1.00 94.88 177 TYR A O 1
ATOM 1431 N N . ARG A 1 178 ? -11.772 -6.798 7.340 1.00 94.00 178 ARG A N 1
ATOM 1432 C CA . ARG A 1 178 ? -10.828 -7.928 7.272 1.00 94.00 178 ARG A CA 1
ATOM 1433 C C . ARG A 1 178 ? -9.957 -8.043 8.523 1.00 94.00 178 ARG A C 1
ATOM 1435 O O . ARG A 1 178 ? -9.370 -9.094 8.760 1.00 94.00 178 ARG A O 1
ATOM 1442 N N . LEU A 1 179 ? -9.869 -6.994 9.343 1.00 92.94 179 LEU A N 1
ATOM 1443 C CA . LEU A 1 179 ? -9.157 -7.047 10.621 1.00 92.94 179 LEU A CA 1
ATOM 1444 C C . LEU A 1 179 ? -9.869 -7.935 11.646 1.00 92.94 179 LEU A C 1
ATOM 1446 O O . LEU A 1 179 ? -9.204 -8.530 12.494 1.00 92.94 179 LEU A O 1
ATOM 1450 N N . GLU A 1 180 ? -11.197 -8.052 11.578 1.00 89.81 180 GLU A N 1
ATOM 1451 C CA . GLU A 1 180 ? -11.953 -8.915 12.492 1.00 89.81 180 GLU A CA 1
ATOM 1452 C C . GLU A 1 180 ? -11.722 -10.400 12.178 1.00 89.81 180 GLU A C 1
ATOM 1454 O O . GLU A 1 180 ? -11.604 -11.215 13.090 1.00 89.81 180 GLU A O 1
ATOM 1459 N N . GLU A 1 181 ? -11.539 -10.753 10.902 1.00 89.25 181 GLU A N 1
ATOM 1460 C CA . GLU A 1 181 ? -11.177 -12.116 10.485 1.00 89.25 181 GLU A CA 1
ATOM 1461 C C . GLU A 1 181 ? -9.830 -12.564 11.065 1.00 89.25 181 GLU A C 1
ATOM 1463 O O . GLU A 1 181 ? -9.639 -13.742 11.360 1.00 89.25 181 GL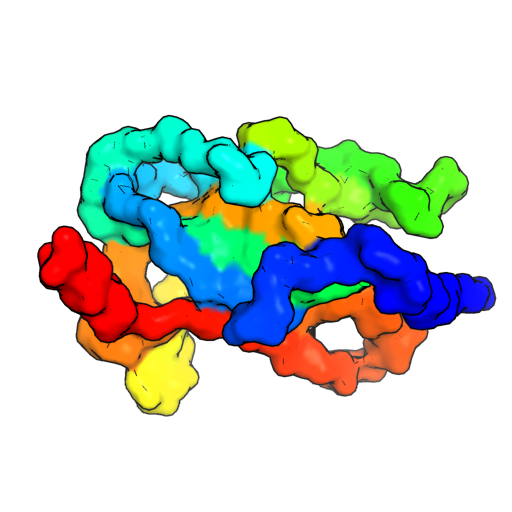U A O 1
ATOM 1468 N N . VAL A 1 182 ? -8.894 -11.627 11.241 1.00 86.75 182 VAL A N 1
ATOM 1469 C CA . VAL A 1 182 ? -7.565 -11.910 11.795 1.00 86.75 182 VAL A CA 1
ATOM 1470 C C . VAL A 1 182 ? -7.620 -12.144 13.302 1.00 86.75 182 VAL A C 1
ATOM 1472 O O . VAL A 1 182 ? -6.895 -12.996 13.800 1.00 86.75 182 VAL A O 1
ATOM 1475 N N . LYS A 1 183 ? -8.475 -11.423 14.038 1.00 82.38 183 LYS A N 1
ATOM 1476 C CA . LYS A 1 183 ? -8.606 -11.600 15.498 1.00 82.38 183 LYS A CA 1
ATOM 1477 C C . LYS A 1 183 ? -9.199 -12.953 15.891 1.00 82.38 183 LYS A C 1
ATOM 1479 O O . LYS A 1 183 ? -9.005 -13.385 17.021 1.00 82.38 183 LYS A O 1
ATOM 1484 N N . ASN A 1 184 ? -9.940 -13.579 14.979 1.00 78.00 184 ASN A N 1
ATOM 1485 C CA . ASN A 1 184 ? -10.632 -14.845 15.210 1.00 78.00 184 ASN A CA 1
ATOM 1486 C C . ASN A 1 184 ? -9.800 -16.082 14.818 1.00 78.00 184 ASN A C 1
ATOM 1488 O O . ASN A 1 184 ? -10.316 -17.197 14.900 1.00 78.00 184 ASN A O 1
ATOM 1492 N N . LYS A 1 185 ? -8.551 -15.898 14.370 1.00 73.19 185 LYS A N 1
ATOM 1493 C CA . LYS A 1 185 ? -7.593 -16.972 14.064 1.00 73.19 185 LYS A CA 1
ATOM 1494 C C . LYS A 1 185 ? -6.589 -17.140 15.196 1.00 73.19 185 LYS A C 1
ATOM 1496 O O . LYS A 1 185 ? -6.239 -18.307 15.467 1.00 73.19 185 LYS A O 1
#

Mean predicted aligned error: 8.61 Å

Secondary structure (DSSP, 8-state):
-PPPPGGGGGSTT---S-TTS-SEEEEEEEEE---STT--EEE-TT------S-SEEEEEEEE-SSS-EEEEEEGGG---EE-TT-TTS--EE----TT----B--EEE-TTSPEE--S-S-EEEEEE-TT-EEEEEE-GGGSSTT-EEEEEEEEGGGTTT-SSS-SPPEEEEEETTHHHHHHT-

Nearest PDB structures (foldseek):
  4q9b-assembly1_A  TM=4.150E-01  e=2.809E-01  Ginglymostoma cirratum
  2k9f-assembly1_B  TM=2.979E-01  e=4.361E-01  Neisseria meningitidis serogroup B
  6w9u-assembly2_E  TM=3.696E-01  e=3.336E+00  Homo sapiens
  5nsc-assembly1_A  TM=3.529E-01  e=5.471E+00  Homo sapiens
  6u11-assembly1_A-2  TM=1.399E-01  e=1.051E+00  Xenopus laevis